Protein AF-E6KIF4-F1 (afdb_monomer)

Sequence (303 aa):
MKKFFTELLKNIFWRHILSFAGIIFIIYSIPKANYFIIKYLLLLVMVMLSISYFALSNYYKLDRKNDGDKPALVIRAIVSIFLWIVILAWIQILLSSFNINLDEQFMEICSLLLAFLLIVSLLAIIIGIKFRTLLVLMMVLLPILLLLGAFDIKWWALVTGFITLWNFINSEDFLTYLRGGKKLENVPKELKYKWSINKFVIYILTFLFYFSLIISSFFEKKNPCYFEDYLSNGATRVYSMLFLVVSMIILFGILFGYYYLLNQKTEEGRVAKFLLNIGKKIGLDKFNSTIKLYVKAKKGELK

Radius of gyration: 32.64 Å; Cα contacts (8 Å, |Δi|>4): 156; chains: 1; bounding box: 72×47×93 Å

Structure (mmCIF, N/CA/C/O backbone):
data_AF-E6KIF4-F1
#
_entry.id   AF-E6KIF4-F1
#
loop_
_atom_site.group_PDB
_atom_site.id
_atom_site.type_symbol
_atom_site.label_atom_id
_atom_site.label_alt_id
_atom_site.label_comp_id
_atom_site.label_asym_id
_atom_site.label_entity_id
_atom_site.label_seq_id
_atom_site.pdbx_PDB_ins_code
_atom_site.Cartn_x
_atom_site.Cartn_y
_atom_site.Cartn_z
_atom_site.occupancy
_atom_site.B_iso_or_equiv
_atom_site.auth_seq_id
_atom_site.auth_comp_id
_atom_site.auth_asym_id
_atom_site.auth_atom_id
_atom_site.pdbx_PDB_model_num
ATOM 1 N N . MET A 1 1 ? 35.399 -0.008 1.923 1.00 63.19 1 MET A N 1
ATOM 2 C CA . MET A 1 1 ? 35.027 0.711 0.681 1.00 63.19 1 MET A CA 1
ATOM 3 C C . MET A 1 1 ? 35.409 -0.054 -0.591 1.00 63.19 1 MET A C 1
ATOM 5 O O . MET A 1 1 ? 34.518 -0.391 -1.354 1.00 63.19 1 MET A O 1
ATOM 9 N N . LYS A 1 2 ? 36.685 -0.422 -0.797 1.00 74.50 2 LYS A N 1
ATOM 10 C CA . LYS A 1 2 ? 37.146 -1.133 -2.012 1.00 74.50 2 LYS A CA 1
ATOM 11 C C . LYS A 1 2 ? 36.383 -2.439 -2.310 1.00 74.50 2 LYS A C 1
ATOM 13 O O . LYS A 1 2 ? 35.948 -2.634 -3.434 1.00 74.50 2 LYS A O 1
ATOM 18 N N . LYS A 1 3 ? 36.142 -3.283 -1.294 1.00 81.81 3 LYS A N 1
ATOM 19 C CA . LYS A 1 3 ? 35.380 -4.543 -1.433 1.00 81.81 3 LYS A CA 1
ATOM 20 C C . LYS A 1 3 ? 33.934 -4.315 -1.897 1.00 81.81 3 LYS A C 1
ATOM 22 O O . LYS A 1 3 ? 33.500 -4.969 -2.833 1.00 81.81 3 LYS A O 1
ATOM 27 N N . PHE A 1 4 ? 33.252 -3.332 -1.305 1.00 78.06 4 PHE A N 1
ATOM 28 C CA . PHE A 1 4 ? 31.887 -2.945 -1.672 1.00 78.06 4 PHE A CA 1
ATOM 29 C C . PHE A 1 4 ? 31.791 -2.484 -3.133 1.00 78.06 4 PHE A C 1
ATOM 31 O O . PHE A 1 4 ? 30.925 -2.951 -3.859 1.00 78.06 4 PHE A O 1
ATOM 38 N N . PHE A 1 5 ? 32.715 -1.636 -3.599 1.00 79.31 5 PHE A N 1
ATOM 39 C CA . PHE A 1 5 ? 32.739 -1.205 -5.002 1.00 79.31 5 PHE A CA 1
ATOM 40 C C . PHE A 1 5 ? 33.008 -2.362 -5.970 1.00 79.31 5 PHE A C 1
ATOM 42 O O . PHE A 1 5 ? 32.338 -2.469 -6.993 1.00 79.31 5 PHE A O 1
ATOM 49 N N . THR A 1 6 ? 33.947 -3.257 -5.657 1.00 84.00 6 THR A N 1
ATOM 50 C CA . THR A 1 6 ? 34.218 -4.429 -6.504 1.00 84.00 6 THR A CA 1
ATOM 51 C C . THR A 1 6 ? 33.008 -5.360 -6.582 1.00 84.00 6 THR A C 1
ATOM 53 O O . THR A 1 6 ? 32.681 -5.873 -7.652 1.00 84.00 6 THR A O 1
ATOM 56 N N . GLU A 1 7 ? 32.327 -5.561 -5.458 1.00 83.81 7 GLU A N 1
ATOM 57 C CA . GLU A 1 7 ? 31.124 -6.385 -5.360 1.00 83.81 7 GLU A CA 1
ATOM 58 C C . GLU A 1 7 ? 29.944 -5.743 -6.096 1.00 83.81 7 GLU A C 1
ATOM 60 O O . GLU A 1 7 ? 29.295 -6.412 -6.894 1.00 83.81 7 GLU A O 1
ATOM 65 N N . LEU A 1 8 ? 29.756 -4.427 -5.962 1.00 85.44 8 LEU A N 1
ATOM 66 C CA . LEU A 1 8 ? 28.798 -3.642 -6.740 1.00 85.44 8 LEU A CA 1
ATOM 67 C C . LEU A 1 8 ? 29.050 -3.780 -8.246 1.00 85.44 8 LEU A C 1
ATOM 69 O O . LEU A 1 8 ? 28.128 -4.117 -8.982 1.00 85.44 8 LEU A O 1
ATOM 73 N N . LEU A 1 9 ? 30.288 -3.576 -8.711 1.00 85.00 9 LEU A N 1
ATOM 74 C CA . LEU A 1 9 ? 30.657 -3.675 -10.132 1.00 85.00 9 LEU A CA 1
ATOM 75 C C . LEU A 1 9 ? 30.425 -5.082 -10.696 1.00 85.00 9 LEU A C 1
ATOM 77 O O . LEU A 1 9 ? 29.949 -5.237 -11.825 1.00 85.00 9 LEU A O 1
ATOM 81 N N . LYS A 1 10 ? 30.734 -6.115 -9.905 1.00 87.62 10 LYS A N 1
ATOM 82 C CA . LYS A 1 10 ? 30.431 -7.507 -10.252 1.00 87.62 10 LYS A CA 1
ATOM 83 C C . LYS A 1 10 ? 28.922 -7.715 -10.343 1.00 87.62 10 LYS A C 1
ATOM 85 O O . LYS A 1 10 ? 28.440 -8.278 -11.324 1.00 87.62 10 LYS A O 1
ATOM 90 N N . ASN A 1 11 ? 28.189 -7.212 -9.358 1.00 87.12 11 ASN A N 1
ATOM 91 C CA . ASN A 1 11 ? 26.751 -7.370 -9.262 1.00 87.12 11 ASN A CA 1
ATOM 92 C C . ASN A 1 11 ? 26.024 -6.612 -10.375 1.00 87.12 11 ASN A C 1
ATOM 94 O O . ASN A 1 11 ? 25.082 -7.154 -10.920 1.00 87.12 11 ASN A O 1
ATOM 98 N N . ILE A 1 12 ? 26.450 -5.436 -10.826 1.00 88.12 12 ILE A N 1
ATOM 99 C CA . ILE A 1 12 ? 25.789 -4.743 -11.955 1.00 88.12 12 ILE A CA 1
ATOM 100 C C . ILE A 1 12 ? 26.193 -5.281 -13.336 1.00 88.12 12 ILE A C 1
ATOM 102 O O . ILE A 1 12 ? 25.705 -4.786 -14.350 1.00 88.12 12 ILE A O 1
ATOM 106 N N . PHE A 1 13 ? 27.086 -6.275 -13.381 1.00 89.81 13 PHE A N 1
ATOM 107 C CA . PHE A 1 13 ? 27.701 -6.798 -14.602 1.00 89.81 13 PHE A CA 1
ATOM 108 C C . PHE A 1 13 ? 28.428 -5.713 -15.398 1.00 89.81 13 PHE A C 1
ATOM 110 O O . PHE A 1 13 ? 28.265 -5.601 -16.612 1.00 89.81 13 PHE A O 1
ATOM 117 N N . TRP A 1 14 ? 29.270 -4.930 -14.719 1.00 88.25 14 TRP A N 1
ATOM 118 C CA . TRP A 1 14 ? 29.952 -3.765 -15.293 1.00 88.25 14 TRP A CA 1
ATOM 119 C C . TRP A 1 14 ? 30.635 -4.035 -16.640 1.00 88.25 14 TRP A C 1
ATOM 121 O O . TRP A 1 14 ? 30.598 -3.189 -17.523 1.00 88.25 14 TRP A O 1
ATOM 131 N N . ARG A 1 15 ? 31.192 -5.238 -16.844 1.00 87.19 15 ARG A N 1
ATOM 132 C CA . ARG A 1 15 ? 31.791 -5.635 -18.131 1.00 87.19 15 ARG A CA 1
ATOM 133 C C . ARG A 1 15 ? 30.799 -5.560 -19.297 1.00 87.19 15 ARG A C 1
ATOM 135 O O . ARG A 1 15 ? 31.170 -5.061 -20.347 1.00 87.19 15 ARG A O 1
ATOM 142 N N . HIS A 1 16 ? 29.552 -5.992 -19.100 1.00 85.69 16 HIS A N 1
ATOM 143 C CA . HIS A 1 16 ? 28.510 -5.889 -20.126 1.00 85.69 16 HIS A CA 1
ATOM 144 C C . HIS A 1 16 ? 28.157 -4.423 -20.399 1.00 85.69 16 HIS A C 1
ATOM 146 O O . HIS A 1 16 ? 28.084 -4.023 -21.555 1.00 85.69 16 HIS A O 1
ATOM 152 N N . ILE A 1 17 ? 28.003 -3.610 -19.346 1.00 87.94 17 ILE A N 1
ATOM 153 C CA . ILE A 1 17 ? 27.724 -2.168 -19.472 1.00 87.94 17 ILE A CA 1
ATOM 154 C C . ILE A 1 17 ? 28.850 -1.465 -20.247 1.00 87.94 17 ILE A C 1
ATOM 156 O O . ILE A 1 17 ? 28.587 -0.650 -21.128 1.00 87.94 17 ILE A O 1
ATOM 160 N N . LEU A 1 18 ? 30.105 -1.820 -19.966 1.00 89.50 18 LEU A N 1
ATOM 161 C CA . LEU A 1 18 ? 31.271 -1.268 -20.648 1.00 89.50 18 LEU A CA 1
ATOM 162 C C . LEU A 1 18 ? 31.320 -1.681 -22.128 1.00 89.50 18 LEU A C 1
ATOM 164 O O . LEU A 1 18 ? 31.591 -0.840 -22.981 1.00 89.50 18 LEU A O 1
ATOM 168 N N . SER A 1 19 ? 31.004 -2.942 -22.448 1.00 87.56 19 SER A N 1
ATOM 169 C CA . SER A 1 19 ? 30.863 -3.400 -23.838 1.00 87.56 19 SER A CA 1
ATOM 170 C C . SER A 1 19 ? 29.781 -2.619 -24.588 1.00 87.56 19 SER A C 1
ATOM 172 O O . SER A 1 19 ? 30.004 -2.210 -25.724 1.00 87.56 19 SER A O 1
ATOM 174 N N . PHE A 1 20 ? 28.647 -2.343 -23.938 1.00 86.88 20 PHE A N 1
ATOM 175 C CA . PHE A 1 20 ? 27.585 -1.497 -24.490 1.00 86.88 20 PHE A CA 1
ATOM 176 C C . PHE A 1 20 ? 28.064 -0.077 -24.790 1.00 86.88 20 PHE A C 1
ATOM 178 O O . PHE A 1 20 ? 27.873 0.413 -25.902 1.00 86.88 20 PHE A O 1
ATOM 185 N N . ALA A 1 21 ? 28.718 0.570 -23.823 1.00 87.44 21 ALA A N 1
ATOM 186 C CA . ALA A 1 21 ? 29.257 1.915 -23.996 1.00 87.44 21 ALA A CA 1
ATOM 187 C C . ALA A 1 21 ? 30.284 1.976 -25.140 1.00 87.44 21 ALA A C 1
ATOM 189 O O . ALA A 1 21 ? 30.252 2.904 -25.946 1.00 87.44 21 ALA A O 1
ATOM 190 N N . GLY A 1 22 ? 31.143 0.957 -25.257 1.00 87.69 22 GLY A N 1
ATOM 191 C CA . GLY A 1 22 ? 32.106 0.835 -26.351 1.00 87.69 22 GLY A CA 1
ATOM 192 C C . GLY A 1 22 ? 31.440 0.735 -27.725 1.00 87.69 22 GLY A C 1
ATOM 193 O O . GLY A 1 22 ? 31.847 1.431 -28.651 1.00 87.69 22 GLY A O 1
ATOM 194 N N . ILE A 1 23 ? 30.379 -0.067 -27.863 1.00 87.44 23 ILE A N 1
ATOM 195 C CA . ILE A 1 23 ? 29.648 -0.187 -29.135 1.00 87.44 23 ILE A CA 1
ATOM 196 C C . ILE A 1 23 ? 28.944 1.126 -29.496 1.00 87.44 23 ILE A C 1
ATOM 198 O O . ILE A 1 23 ? 29.026 1.561 -30.643 1.00 87.44 23 ILE A O 1
ATOM 202 N N . ILE A 1 24 ? 28.304 1.792 -28.530 1.00 85.62 24 ILE A N 1
ATOM 203 C CA . ILE A 1 24 ? 27.660 3.098 -28.750 1.00 85.62 24 ILE A CA 1
ATOM 204 C C . ILE A 1 24 ? 28.686 4.132 -29.225 1.00 85.62 24 ILE A C 1
ATOM 206 O O . ILE A 1 24 ? 28.422 4.868 -30.175 1.00 85.62 24 ILE A O 1
ATOM 210 N N . PHE A 1 25 ? 29.868 4.156 -28.603 1.00 87.00 25 PHE A N 1
ATOM 211 C CA . PHE A 1 25 ? 30.961 5.033 -29.011 1.00 87.00 25 PHE A CA 1
ATOM 212 C C . PHE A 1 25 ? 31.387 4.766 -30.461 1.00 87.00 25 PHE A C 1
ATOM 214 O O . PHE A 1 25 ? 31.446 5.700 -31.257 1.00 87.00 25 PHE A O 1
ATOM 221 N N . ILE A 1 26 ? 31.580 3.496 -30.840 1.00 84.88 26 ILE A N 1
ATOM 222 C CA . ILE A 1 26 ? 31.914 3.107 -32.220 1.00 84.88 26 ILE A CA 1
ATOM 223 C C . ILE A 1 26 ? 30.833 3.580 -33.202 1.00 84.88 26 ILE A C 1
ATOM 225 O O . ILE A 1 26 ? 31.161 4.163 -34.232 1.00 84.88 26 ILE A O 1
ATOM 229 N N . ILE A 1 27 ? 29.548 3.378 -32.886 1.00 82.75 27 ILE A N 1
ATOM 230 C CA . ILE A 1 27 ? 28.432 3.828 -33.736 1.00 82.75 27 ILE A CA 1
ATOM 231 C C . ILE A 1 27 ? 28.479 5.346 -33.948 1.00 82.75 27 ILE A C 1
ATOM 233 O O . ILE A 1 27 ? 28.251 5.810 -35.067 1.00 82.75 27 ILE A O 1
ATOM 237 N N . TYR A 1 28 ? 28.775 6.112 -32.894 1.00 81.69 28 TYR A N 1
ATOM 238 C CA . TYR A 1 28 ? 28.833 7.573 -32.950 1.00 81.69 28 TYR A CA 1
ATOM 239 C C . TYR A 1 28 ? 30.049 8.092 -33.731 1.00 81.69 28 TYR A C 1
ATOM 241 O O . TYR A 1 28 ? 29.951 9.106 -34.420 1.00 81.69 28 TYR A O 1
ATOM 249 N N . SER A 1 29 ? 31.181 7.387 -33.673 1.00 81.19 29 SER A N 1
ATOM 250 C CA . SER A 1 29 ? 32.407 7.754 -34.393 1.00 81.19 29 SER A CA 1
ATOM 251 C C . SER A 1 29 ? 32.373 7.444 -35.896 1.00 81.19 29 SER A C 1
ATOM 253 O O . SER A 1 29 ? 33.225 7.942 -36.630 1.00 81.19 29 SER A O 1
ATOM 255 N N . ILE A 1 30 ? 31.420 6.640 -36.384 1.00 77.31 30 ILE A N 1
ATOM 256 C CA . ILE A 1 30 ? 31.319 6.284 -37.808 1.00 77.31 30 ILE A CA 1
ATOM 257 C C . ILE A 1 30 ? 30.544 7.369 -38.588 1.00 77.31 30 ILE A C 1
ATOM 259 O O . ILE A 1 30 ? 29.367 7.615 -38.293 1.00 77.31 30 ILE A O 1
ATOM 263 N N . PRO A 1 31 ? 31.126 7.966 -39.650 1.00 65.88 31 PRO A N 1
ATOM 264 C CA . PRO A 1 31 ? 30.433 8.932 -40.501 1.00 65.88 31 PRO A CA 1
ATOM 265 C C . PRO A 1 31 ? 29.146 8.346 -41.098 1.00 65.88 31 PRO A C 1
ATOM 267 O O . PRO A 1 31 ? 29.135 7.228 -41.617 1.00 65.88 31 PRO A O 1
ATOM 270 N N . LYS A 1 32 ? 28.047 9.114 -41.049 1.00 60.16 32 LYS A N 1
ATOM 271 C CA . LYS A 1 32 ? 26.689 8.664 -41.422 1.00 60.16 32 LYS A CA 1
ATOM 272 C C . LYS A 1 32 ? 26.579 8.041 -42.824 1.00 60.16 32 LYS A C 1
ATOM 274 O O . LYS A 1 32 ? 25.708 7.195 -42.997 1.00 60.16 32 LYS A O 1
ATOM 279 N N . ALA A 1 33 ? 27.438 8.433 -43.765 1.00 56.41 33 ALA A N 1
ATOM 280 C CA . ALA A 1 33 ? 27.275 8.172 -45.194 1.00 56.41 33 ALA A CA 1
ATOM 281 C C . ALA A 1 33 ? 27.823 6.822 -45.709 1.00 56.41 33 ALA A C 1
ATOM 283 O O . ALA A 1 33 ? 27.334 6.358 -46.730 1.00 56.41 33 ALA A O 1
ATOM 284 N N . ASN A 1 34 ? 28.776 6.162 -45.029 1.00 58.69 34 ASN A N 1
ATOM 285 C CA . ASN A 1 34 ? 29.561 5.098 -45.692 1.00 58.69 34 ASN A CA 1
ATOM 286 C C . ASN A 1 34 ? 29.319 3.652 -45.223 1.00 58.69 34 ASN A C 1
ATOM 288 O O . ASN A 1 34 ? 29.750 2.733 -45.910 1.00 58.69 34 ASN A O 1
ATOM 292 N N . TYR A 1 35 ? 28.634 3.403 -44.099 1.00 70.88 35 TYR A N 1
ATOM 293 C CA . TYR A 1 35 ? 28.589 2.047 -43.518 1.00 70.88 35 TYR A CA 1
ATOM 294 C C . TYR A 1 35 ? 27.237 1.672 -42.893 1.00 70.88 35 TYR A C 1
ATOM 296 O O . TYR A 1 35 ? 27.134 1.415 -41.693 1.00 70.88 35 TYR A O 1
ATOM 304 N N . PHE A 1 36 ? 26.182 1.623 -43.712 1.00 73.12 36 PHE A N 1
ATOM 305 C CA . PHE A 1 36 ? 24.832 1.232 -43.279 1.00 73.12 36 PHE A CA 1
ATOM 306 C C . PHE A 1 36 ? 24.805 -0.178 -42.663 1.00 73.12 36 PHE A C 1
ATOM 308 O O . PHE A 1 36 ? 24.368 -0.338 -41.529 1.00 73.12 36 PHE A O 1
ATOM 315 N N . ILE A 1 37 ? 25.372 -1.181 -43.347 1.00 80.31 37 ILE A N 1
ATOM 316 C CA . ILE A 1 37 ? 25.388 -2.590 -42.901 1.00 80.31 37 ILE A CA 1
ATOM 317 C C . ILE A 1 37 ? 26.076 -2.754 -41.537 1.00 80.31 37 ILE A C 1
ATOM 319 O O . ILE A 1 37 ? 25.573 -3.463 -40.666 1.00 80.31 37 ILE A O 1
ATOM 323 N N . ILE A 1 38 ? 27.196 -2.055 -41.322 1.00 82.44 38 ILE A N 1
ATOM 324 C CA . ILE A 1 38 ? 27.949 -2.123 -40.062 1.00 82.44 38 ILE A CA 1
ATOM 325 C C . ILE A 1 38 ? 27.087 -1.637 -38.891 1.00 82.44 38 ILE A C 1
ATOM 327 O O . ILE A 1 38 ? 27.127 -2.235 -37.820 1.00 82.44 38 ILE A O 1
ATOM 331 N N . LYS A 1 39 ? 26.250 -0.608 -39.086 1.00 82.12 39 LYS A N 1
ATOM 332 C CA . LYS A 1 39 ? 25.352 -0.110 -38.031 1.00 82.12 39 LYS A CA 1
ATOM 333 C C . LYS A 1 39 ? 24.312 -1.147 -37.607 1.00 82.12 39 LYS A C 1
ATOM 335 O O . LYS A 1 39 ? 24.109 -1.319 -36.409 1.00 82.12 39 LYS A O 1
ATOM 340 N N . TYR A 1 40 ? 23.696 -1.865 -38.550 1.00 85.25 40 TYR A N 1
ATOM 341 C CA . TYR A 1 40 ? 22.746 -2.936 -38.209 1.00 85.25 40 TYR A CA 1
ATOM 342 C C . TYR A 1 40 ? 23.433 -4.119 -37.539 1.00 85.25 40 TYR A C 1
ATOM 344 O O . TYR A 1 40 ? 22.885 -4.681 -36.596 1.00 85.25 40 TYR A O 1
ATOM 352 N N . LEU A 1 41 ? 24.645 -4.468 -37.975 1.00 87.75 41 LEU A N 1
ATOM 353 C CA . LEU A 1 41 ? 25.416 -5.540 -37.354 1.00 87.75 41 LEU A CA 1
ATOM 354 C C . LEU A 1 41 ? 25.798 -5.185 -35.909 1.00 87.75 41 LEU A C 1
ATOM 356 O O . LEU A 1 41 ? 25.627 -6.006 -35.012 1.00 87.75 41 LEU A O 1
ATOM 360 N N . LEU A 1 42 ? 26.226 -3.944 -35.654 1.00 88.50 42 LEU A N 1
ATOM 361 C CA . LEU A 1 42 ? 26.487 -3.444 -34.299 1.00 88.50 42 LEU A CA 1
ATOM 362 C C . LEU A 1 42 ? 25.215 -3.412 -33.438 1.00 88.50 42 LEU A C 1
ATOM 364 O O . LEU A 1 42 ? 25.266 -3.796 -32.270 1.00 88.50 42 LEU A O 1
ATOM 368 N N . LEU A 1 43 ? 24.070 -3.019 -34.007 1.00 89.06 43 LEU A N 1
ATOM 369 C CA . LEU A 1 43 ? 22.783 -3.059 -33.308 1.00 89.06 43 LEU A CA 1
ATOM 370 C C . LEU A 1 43 ? 22.372 -4.497 -32.951 1.00 89.06 43 LEU A C 1
ATOM 372 O O . LEU A 1 43 ? 21.945 -4.747 -31.828 1.00 89.06 43 LEU A O 1
ATOM 376 N N . LEU A 1 44 ? 22.563 -5.459 -33.853 1.00 90.19 44 LEU A N 1
ATOM 377 C CA . LEU A 1 44 ? 22.309 -6.876 -33.582 1.00 90.19 44 LEU A CA 1
ATOM 378 C C . LEU A 1 44 ? 23.228 -7.418 -32.473 1.00 90.19 44 LEU A C 1
ATOM 380 O O . LEU A 1 44 ? 22.768 -8.140 -31.587 1.00 90.19 44 LEU A O 1
ATOM 384 N N . VAL A 1 45 ? 24.505 -7.021 -32.451 1.00 91.56 45 VAL A N 1
ATOM 385 C CA . VAL A 1 45 ? 25.415 -7.340 -31.335 1.00 91.56 45 VAL A CA 1
ATOM 386 C C . VAL A 1 45 ? 24.900 -6.743 -30.024 1.00 91.56 45 VAL A C 1
ATOM 388 O O . VAL A 1 45 ? 24.890 -7.435 -29.005 1.00 91.56 45 VAL A O 1
ATOM 391 N N . MET A 1 46 ? 24.413 -5.498 -30.035 1.00 92.44 46 MET A N 1
ATOM 392 C CA . MET A 1 46 ? 23.773 -4.898 -28.861 1.00 92.44 46 MET A CA 1
ATOM 393 C C . MET A 1 46 ? 22.541 -5.694 -28.413 1.00 92.44 46 MET A C 1
ATOM 395 O O . MET A 1 46 ? 22.392 -5.937 -27.222 1.00 92.44 46 MET A O 1
ATOM 399 N N . VAL A 1 47 ? 21.694 -6.176 -29.325 1.00 93.38 47 VAL A N 1
ATOM 400 C CA . VAL A 1 47 ? 20.541 -7.031 -28.977 1.00 93.38 47 VAL A CA 1
ATOM 401 C C . VAL A 1 47 ? 20.991 -8.335 -28.316 1.00 93.38 47 VAL A C 1
ATOM 403 O O . VAL A 1 47 ? 20.451 -8.710 -27.275 1.00 93.38 47 VAL A O 1
ATOM 406 N N . MET A 1 48 ? 22.013 -9.004 -28.857 1.00 92.62 48 MET A N 1
ATOM 407 C CA . MET A 1 48 ? 22.566 -10.220 -28.246 1.00 92.62 48 MET A CA 1
ATOM 408 C C . MET A 1 48 ? 23.120 -9.953 -26.842 1.00 92.62 48 MET A C 1
ATOM 410 O O . MET A 1 48 ? 22.858 -10.721 -25.913 1.00 92.62 48 MET A O 1
ATOM 414 N N . LEU A 1 49 ? 23.832 -8.838 -26.654 1.00 91.69 49 LEU A N 1
ATOM 415 C CA . LEU A 1 49 ? 24.321 -8.422 -25.339 1.00 91.69 49 LEU A CA 1
ATOM 416 C C . LEU A 1 49 ? 23.175 -8.083 -24.375 1.00 91.69 49 LEU A C 1
ATOM 418 O O . LEU A 1 49 ? 23.274 -8.424 -23.195 1.00 91.69 49 LEU A O 1
ATOM 422 N N . SER A 1 50 ? 22.083 -7.474 -24.853 1.00 92.81 50 SER A N 1
ATOM 423 C CA . SER A 1 50 ? 20.877 -7.212 -24.055 1.00 92.81 50 SER A CA 1
ATOM 424 C C . SER A 1 50 ? 20.275 -8.520 -23.548 1.00 92.81 50 SER A C 1
ATOM 426 O O . SER A 1 50 ? 20.028 -8.665 -22.352 1.00 92.81 50 SER A O 1
ATOM 428 N N . ILE A 1 51 ? 20.090 -9.501 -24.436 1.00 91.94 51 ILE A N 1
ATOM 429 C CA . ILE A 1 51 ? 19.542 -10.822 -24.090 1.00 91.94 51 ILE A CA 1
ATOM 430 C C . ILE A 1 51 ? 20.453 -11.535 -23.079 1.00 91.94 51 ILE A C 1
ATOM 432 O O . ILE A 1 51 ? 19.967 -12.041 -22.065 1.00 91.94 51 ILE A O 1
ATOM 436 N N . SER A 1 52 ? 21.772 -11.511 -23.300 1.00 92.12 52 SER A N 1
ATOM 437 C CA . SER A 1 52 ? 22.761 -12.053 -22.357 1.00 92.12 52 SER A CA 1
ATOM 438 C C . SER A 1 52 ? 22.663 -11.390 -20.979 1.00 92.12 52 SER A C 1
ATOM 440 O O . SER A 1 52 ? 22.639 -12.073 -19.952 1.00 92.12 52 SER A O 1
ATOM 442 N N . TYR A 1 53 ? 22.531 -10.061 -20.935 1.00 92.56 53 TYR A N 1
ATOM 443 C CA . TYR A 1 53 ? 22.375 -9.319 -19.685 1.00 92.56 53 TYR A CA 1
ATOM 444 C C . TYR A 1 53 ? 21.102 -9.726 -18.933 1.00 92.56 53 TYR A C 1
ATOM 446 O O . TYR A 1 53 ? 21.148 -9.952 -17.721 1.00 92.56 53 TYR A O 1
ATOM 454 N N . PHE A 1 54 ? 19.971 -9.870 -19.633 1.00 90.25 54 PHE A N 1
ATOM 455 C CA . PHE A 1 54 ? 18.725 -10.344 -19.025 1.00 90.25 54 PHE A CA 1
ATOM 456 C C . PHE A 1 54 ? 18.863 -11.761 -18.461 1.00 90.25 54 PHE A C 1
ATOM 458 O O . PHE A 1 54 ? 18.419 -12.015 -17.337 1.00 90.25 54 PHE A O 1
ATOM 465 N N . ALA A 1 55 ? 19.524 -12.666 -19.189 1.00 88.31 55 ALA A N 1
ATOM 466 C CA . ALA A 1 55 ? 19.800 -14.020 -18.716 1.00 88.31 55 ALA A CA 1
ATOM 467 C C . ALA A 1 55 ? 20.654 -14.007 -17.436 1.00 88.31 55 ALA A C 1
ATOM 469 O O . ALA A 1 55 ? 20.276 -14.625 -16.436 1.00 88.31 55 ALA A O 1
ATOM 470 N N . LEU A 1 56 ? 21.747 -13.232 -17.415 1.00 87.88 56 LEU A N 1
ATOM 471 C CA . LEU A 1 56 ? 22.606 -13.096 -16.234 1.00 87.88 56 LEU A CA 1
ATOM 472 C C . LEU A 1 56 ? 21.863 -12.482 -15.043 1.00 87.88 56 LEU A C 1
ATOM 474 O O . LEU A 1 56 ? 22.005 -12.955 -13.915 1.00 87.88 56 LEU A O 1
ATOM 478 N N . SER A 1 57 ? 21.059 -11.444 -15.280 1.00 86.69 57 SER A N 1
ATOM 479 C CA . SER A 1 57 ? 20.289 -10.774 -14.229 1.00 86.69 57 SER A CA 1
ATOM 480 C C . SER A 1 57 ? 19.216 -11.680 -13.625 1.00 86.69 57 SER A C 1
ATOM 482 O O . SER A 1 57 ? 18.944 -11.587 -12.427 1.00 86.69 57 SER A O 1
ATOM 484 N N . ASN A 1 58 ? 18.627 -12.574 -14.423 1.00 83.88 58 ASN A N 1
ATOM 485 C CA . ASN A 1 58 ? 17.670 -13.570 -13.941 1.00 83.88 58 ASN A CA 1
ATOM 486 C C . ASN A 1 58 ? 18.340 -14.710 -13.164 1.00 83.88 58 ASN A C 1
ATOM 488 O O . ASN A 1 58 ? 17.749 -15.211 -12.202 1.00 83.88 58 ASN A O 1
ATOM 492 N N . TYR A 1 59 ? 19.550 -15.106 -13.566 1.00 84.62 59 TYR A N 1
ATOM 493 C CA . TYR A 1 59 ? 20.327 -16.152 -12.904 1.00 84.62 59 TYR A CA 1
ATOM 494 C C . TYR A 1 59 ? 20.882 -15.679 -11.553 1.00 84.62 59 TYR A C 1
ATOM 496 O O . TYR A 1 59 ? 20.623 -16.290 -10.516 1.00 84.62 59 TYR A O 1
ATOM 504 N N . TYR A 1 60 ? 21.586 -14.544 -11.533 1.00 83.88 60 TYR A N 1
ATOM 505 C CA . TYR A 1 60 ? 22.157 -13.973 -10.313 1.00 83.88 60 TYR A CA 1
ATOM 506 C C . TYR A 1 60 ? 21.150 -13.068 -9.609 1.00 83.88 60 TYR A C 1
ATOM 508 O O . TYR A 1 60 ? 21.172 -11.843 -9.762 1.00 83.88 60 TYR A O 1
ATOM 516 N N . LYS A 1 61 ? 20.269 -13.676 -8.814 1.00 83.75 61 LYS A N 1
ATOM 517 C CA . LYS A 1 61 ? 19.286 -12.949 -8.006 1.00 83.75 61 LYS A CA 1
ATOM 518 C C . LYS A 1 61 ? 19.954 -12.325 -6.785 1.00 83.75 61 LYS A C 1
ATOM 520 O O . LYS A 1 61 ? 20.560 -13.025 -5.984 1.00 83.75 61 LYS A O 1
ATOM 525 N N . LEU A 1 62 ? 19.798 -11.015 -6.652 1.00 86.06 62 LEU A N 1
ATOM 526 C CA . LEU A 1 62 ? 20.165 -10.274 -5.450 1.00 86.06 62 LEU A CA 1
ATOM 527 C C . LEU A 1 62 ? 18.967 -10.198 -4.502 1.00 86.06 62 LEU A C 1
ATOM 529 O O . LEU A 1 62 ? 17.815 -10.186 -4.961 1.00 86.06 62 LEU A O 1
ATOM 533 N N . ASP A 1 63 ? 19.231 -10.135 -3.198 1.00 84.75 63 ASP A N 1
ATOM 534 C CA . ASP A 1 63 ? 18.167 -9.985 -2.212 1.00 84.75 63 ASP A CA 1
ATOM 535 C C . ASP A 1 63 ? 17.739 -8.517 -2.116 1.00 84.75 63 ASP A C 1
ATOM 537 O O . ASP A 1 63 ? 18.544 -7.615 -1.916 1.00 84.75 63 ASP A O 1
ATOM 541 N N . ARG A 1 64 ? 16.436 -8.269 -2.246 1.00 84.06 64 ARG A N 1
ATOM 542 C CA . ARG A 1 64 ? 15.858 -6.922 -2.137 1.00 84.06 64 ARG A CA 1
ATOM 543 C C . ARG A 1 64 ? 15.762 -6.448 -0.689 1.00 84.06 64 ARG A C 1
ATOM 545 O O . ARG A 1 64 ? 15.633 -5.249 -0.459 1.00 84.06 64 ARG A O 1
ATOM 552 N N . LYS A 1 65 ? 15.793 -7.375 0.272 1.00 87.00 65 LYS A N 1
ATOM 553 C CA . LYS A 1 65 ? 15.783 -7.058 1.704 1.00 87.00 65 LYS A CA 1
ATOM 554 C C . LYS A 1 65 ? 17.151 -6.613 2.212 1.00 87.00 65 LYS A C 1
ATOM 556 O O . LYS A 1 65 ? 17.212 -5.923 3.221 1.00 87.00 65 LYS A O 1
ATOM 561 N N . ASN A 1 66 ? 18.226 -6.997 1.526 1.00 87.38 66 ASN A N 1
ATOM 562 C CA . ASN A 1 66 ? 19.583 -6.631 1.897 1.00 87.38 66 ASN A CA 1
ATOM 563 C C . ASN A 1 66 ? 19.915 -5.215 1.403 1.00 87.38 66 ASN A C 1
ATOM 565 O O . ASN A 1 66 ? 19.975 -4.966 0.198 1.00 87.38 66 ASN A O 1
ATOM 569 N N . ASP A 1 67 ? 20.178 -4.289 2.326 1.00 84.06 67 ASP A N 1
ATOM 570 C CA . ASP A 1 67 ? 20.493 -2.896 1.986 1.00 84.06 67 ASP A CA 1
ATOM 571 C C . ASP A 1 67 ? 21.764 -2.757 1.136 1.00 84.06 67 ASP A C 1
ATOM 573 O O . ASP A 1 67 ? 21.838 -1.866 0.290 1.00 84.06 67 ASP A O 1
ATOM 577 N N . GLY A 1 68 ? 22.734 -3.668 1.289 1.00 84.50 68 GLY A N 1
ATOM 578 C CA . GLY A 1 68 ? 23.959 -3.673 0.482 1.00 84.50 68 GLY A CA 1
ATOM 579 C C . GLY A 1 68 ? 23.721 -3.956 -1.007 1.00 84.50 68 GLY A C 1
ATOM 580 O O . GLY A 1 68 ? 24.475 -3.476 -1.853 1.00 84.50 68 GLY A O 1
ATOM 581 N N . ASP A 1 69 ? 22.647 -4.676 -1.335 1.00 88.38 69 ASP A N 1
ATOM 582 C CA . ASP A 1 69 ? 22.311 -5.085 -2.702 1.00 88.38 69 ASP A CA 1
ATOM 583 C C . ASP A 1 69 ? 21.401 -4.079 -3.424 1.00 88.38 69 ASP A C 1
ATOM 585 O O . ASP A 1 69 ? 21.334 -4.068 -4.660 1.00 88.38 69 ASP A O 1
ATOM 589 N N . LYS A 1 70 ? 20.715 -3.198 -2.679 1.00 89.62 70 LYS A N 1
ATOM 590 C CA . LYS A 1 70 ? 19.787 -2.195 -3.232 1.00 89.62 70 LYS A CA 1
ATOM 591 C C . LYS A 1 70 ? 20.427 -1.296 -4.300 1.00 89.62 70 LYS A C 1
ATOM 593 O O . LYS A 1 70 ? 19.805 -1.142 -5.353 1.00 89.62 70 LYS A O 1
ATOM 598 N N . PRO A 1 71 ? 21.651 -0.753 -4.131 1.00 90.06 71 PRO A N 1
ATOM 599 C CA . PRO A 1 71 ? 22.284 0.066 -5.167 1.00 90.06 71 PRO A CA 1
ATOM 600 C C . PRO A 1 71 ? 22.502 -0.703 -6.475 1.00 90.06 71 PRO A C 1
ATOM 602 O O . PRO A 1 71 ? 22.228 -0.184 -7.557 1.00 90.06 71 PRO A O 1
ATOM 605 N N . ALA A 1 72 ? 22.931 -1.967 -6.387 1.00 90.38 72 ALA A N 1
ATOM 606 C CA . ALA A 1 72 ? 23.118 -2.818 -7.559 1.00 90.38 72 ALA A CA 1
ATOM 607 C C . ALA A 1 72 ? 21.784 -3.096 -8.265 1.00 90.38 72 ALA A C 1
ATOM 609 O O . ALA A 1 72 ? 21.705 -3.035 -9.491 1.00 90.38 72 ALA A O 1
ATOM 610 N N . LEU A 1 73 ? 20.726 -3.365 -7.496 1.00 90.69 73 LEU A N 1
ATOM 611 C CA . LEU A 1 73 ? 19.374 -3.580 -8.010 1.00 90.69 73 LEU A CA 1
ATOM 612 C C . LEU A 1 73 ? 18.808 -2.341 -8.718 1.00 90.69 73 LEU A C 1
ATOM 614 O O . LEU A 1 73 ? 18.203 -2.489 -9.779 1.00 90.69 73 LEU A O 1
ATOM 618 N N . VAL A 1 74 ? 19.031 -1.138 -8.177 1.00 92.31 74 VAL A N 1
ATOM 619 C CA . VAL A 1 74 ? 18.614 0.129 -8.807 1.00 92.31 74 VAL A CA 1
ATOM 620 C C . VAL A 1 74 ? 19.320 0.320 -10.147 1.00 92.31 74 VAL A C 1
ATOM 622 O O . VAL A 1 74 ? 18.663 0.563 -11.158 1.00 92.31 74 VAL A O 1
ATOM 625 N N . ILE A 1 75 ? 20.644 0.138 -10.185 1.00 90.88 75 ILE A N 1
ATOM 626 C CA . ILE A 1 75 ? 21.421 0.253 -11.427 1.00 90.88 75 ILE A CA 1
ATOM 627 C C . ILE A 1 75 ? 20.942 -0.779 -12.452 1.00 90.88 75 ILE A C 1
ATOM 629 O O . ILE A 1 75 ? 20.685 -0.422 -13.599 1.00 90.88 75 ILE A O 1
ATOM 633 N N . ARG A 1 76 ? 20.752 -2.042 -12.046 1.00 92.12 76 ARG A N 1
ATOM 634 C CA . ARG A 1 76 ? 20.215 -3.088 -12.932 1.00 92.12 76 ARG A CA 1
ATOM 635 C C . ARG A 1 76 ? 18.834 -2.729 -13.482 1.00 92.12 76 ARG A C 1
ATOM 637 O O . ARG A 1 76 ? 18.583 -2.991 -14.652 1.00 92.12 76 ARG A O 1
ATOM 644 N N . ALA A 1 77 ? 17.951 -2.127 -12.681 1.00 90.75 77 ALA A N 1
ATOM 645 C CA . ALA A 1 77 ? 16.627 -1.700 -13.136 1.00 90.75 77 ALA A CA 1
ATOM 646 C C . ALA A 1 77 ? 16.718 -0.605 -14.213 1.00 90.75 77 ALA A C 1
ATOM 648 O O . ALA A 1 77 ? 16.075 -0.722 -15.254 1.00 90.75 77 ALA A O 1
ATOM 649 N N . ILE A 1 78 ? 17.570 0.403 -14.016 1.00 90.62 78 ILE A N 1
ATOM 650 C CA . ILE A 1 78 ? 17.792 1.473 -15.002 1.00 90.62 78 ILE A CA 1
ATOM 651 C C . ILE A 1 78 ? 18.399 0.906 -16.291 1.00 90.62 78 ILE A C 1
ATOM 653 O O . ILE A 1 78 ? 17.878 1.144 -17.379 1.00 90.62 78 ILE A O 1
ATOM 657 N N . VAL A 1 79 ? 19.460 0.098 -16.173 1.00 92.25 79 VAL A N 1
ATOM 658 C CA . VAL A 1 79 ? 20.111 -0.543 -17.327 1.00 92.25 79 VAL A CA 1
ATOM 659 C C . VAL A 1 79 ? 19.109 -1.407 -18.089 1.00 92.25 79 VAL A C 1
ATOM 661 O O . VAL A 1 79 ? 19.054 -1.333 -19.311 1.00 92.25 79 VAL A O 1
ATOM 664 N N . SER A 1 80 ? 18.258 -2.162 -17.391 1.00 90.56 80 SER A N 1
ATOM 665 C CA . SER A 1 80 ? 17.278 -3.040 -18.034 1.00 90.56 80 SER A CA 1
ATOM 666 C C . SER A 1 80 ? 16.324 -2.303 -18.980 1.00 90.56 80 SER A C 1
ATOM 668 O O . SER A 1 80 ? 15.960 -2.853 -20.014 1.00 90.56 80 SER A O 1
ATOM 670 N N . ILE A 1 81 ? 15.974 -1.048 -18.688 1.00 90.94 81 ILE A N 1
ATOM 671 C CA . ILE A 1 81 ? 15.111 -0.232 -19.555 1.00 90.94 81 ILE A CA 1
ATOM 672 C C . ILE A 1 81 ? 15.838 0.182 -20.817 1.00 90.94 81 ILE A C 1
ATOM 674 O O . ILE A 1 81 ? 15.289 0.050 -21.907 1.00 90.94 81 ILE A O 1
ATOM 678 N N . PHE A 1 82 ? 17.085 0.632 -20.683 1.00 89.62 82 PHE A N 1
ATOM 679 C CA . PHE A 1 82 ? 17.901 0.974 -21.842 1.00 89.62 82 PHE A CA 1
ATOM 680 C C . PHE A 1 82 ? 18.035 -0.225 -22.791 1.00 89.62 82 PHE A C 1
ATOM 682 O O . PHE A 1 82 ? 17.879 -0.094 -24.002 1.00 89.62 82 PHE A O 1
ATOM 689 N N . LEU A 1 83 ? 18.234 -1.421 -22.234 1.00 92.25 83 LEU A N 1
ATOM 690 C CA . LEU A 1 83 ? 18.321 -2.657 -23.010 1.00 92.25 83 LEU A CA 1
ATOM 691 C C . LEU A 1 83 ? 16.997 -3.030 -23.691 1.00 92.25 83 LEU A C 1
ATOM 693 O O . LEU A 1 83 ? 17.019 -3.513 -24.823 1.00 92.25 83 LEU A O 1
ATOM 697 N N . TRP A 1 84 ? 15.854 -2.781 -23.046 1.00 92.50 84 TRP A N 1
ATOM 698 C CA . TRP A 1 84 ? 14.540 -2.946 -23.675 1.00 92.50 84 TRP A CA 1
ATOM 699 C C . TRP A 1 84 ? 14.334 -1.995 -24.857 1.00 92.50 84 TRP A C 1
ATOM 701 O O . TRP A 1 84 ? 13.827 -2.432 -25.885 1.00 92.50 84 TRP A O 1
ATOM 711 N N . ILE A 1 85 ? 14.776 -0.737 -24.754 1.00 90.50 85 ILE A N 1
ATOM 712 C CA . ILE A 1 85 ? 14.707 0.236 -25.860 1.00 90.50 85 ILE A CA 1
ATOM 713 C C . ILE A 1 85 ? 15.517 -0.258 -27.066 1.00 90.50 85 ILE A C 1
ATOM 715 O O . ILE A 1 85 ? 15.036 -0.200 -28.195 1.00 90.50 85 ILE A O 1
ATOM 719 N N . VAL A 1 86 ? 16.716 -0.806 -26.837 1.00 91.19 86 VAL A N 1
ATOM 720 C CA . VAL A 1 86 ? 17.552 -1.399 -27.899 1.00 91.19 86 VAL A CA 1
ATOM 721 C C . VAL A 1 86 ? 16.833 -2.559 -28.596 1.00 91.19 86 VAL A C 1
ATOM 723 O O . VAL A 1 86 ? 16.844 -2.644 -29.823 1.00 91.19 86 VAL A O 1
ATOM 726 N N . ILE A 1 87 ? 16.189 -3.443 -27.828 1.00 91.62 87 ILE A N 1
ATOM 727 C CA . ILE A 1 87 ? 15.420 -4.565 -28.385 1.00 91.62 87 ILE A CA 1
ATOM 728 C C . ILE A 1 87 ? 14.212 -4.056 -29.180 1.00 91.62 87 ILE A C 1
ATOM 730 O O . ILE A 1 87 ? 13.977 -4.539 -30.284 1.00 91.62 87 ILE A O 1
ATOM 734 N N . LEU A 1 88 ? 13.473 -3.068 -28.664 1.00 90.31 88 LEU A N 1
ATOM 735 C CA . LEU A 1 88 ? 12.336 -2.463 -29.367 1.00 90.31 88 LEU A CA 1
ATOM 736 C C . LEU A 1 88 ? 12.760 -1.833 -30.697 1.00 90.31 88 LEU A C 1
ATOM 738 O O . LEU A 1 88 ? 12.104 -2.068 -31.708 1.00 90.31 88 LEU A O 1
ATOM 742 N N . ALA A 1 89 ? 13.882 -1.110 -30.724 1.00 89.06 89 ALA A N 1
ATOM 743 C CA . ALA A 1 89 ? 14.424 -0.531 -31.953 1.00 89.06 89 ALA A CA 1
ATOM 744 C C . ALA A 1 89 ? 14.754 -1.611 -32.999 1.00 89.06 89 ALA A C 1
ATOM 746 O O . ALA A 1 89 ? 14.464 -1.446 -34.183 1.00 89.06 89 ALA A O 1
ATOM 747 N N . TRP A 1 90 ? 15.316 -2.745 -32.569 1.00 91.06 90 TRP A N 1
ATOM 748 C CA . TRP A 1 90 ? 15.568 -3.875 -33.464 1.00 91.06 90 TRP A CA 1
ATOM 749 C C . TRP A 1 90 ? 14.279 -4.521 -33.981 1.00 91.06 90 TRP A C 1
ATOM 751 O O . TRP A 1 90 ? 14.177 -4.807 -35.171 1.00 91.06 90 TRP A O 1
ATOM 761 N N . ILE A 1 91 ? 13.280 -4.715 -33.114 1.00 89.19 91 ILE A N 1
ATOM 762 C CA . ILE A 1 91 ? 11.967 -5.245 -33.510 1.00 89.19 91 ILE A CA 1
ATOM 763 C C . ILE A 1 91 ? 11.308 -4.325 -34.541 1.00 89.19 91 ILE A C 1
ATOM 765 O O . ILE A 1 91 ? 10.779 -4.816 -35.531 1.00 89.19 91 ILE A O 1
ATOM 769 N N . GLN A 1 92 ? 11.382 -3.007 -34.352 1.00 88.69 92 GLN A N 1
ATOM 770 C CA . GLN A 1 92 ? 10.838 -2.032 -35.298 1.00 88.69 92 GLN A CA 1
ATOM 771 C C . GLN A 1 92 ? 11.492 -2.150 -36.682 1.00 88.69 92 GLN A C 1
ATOM 773 O O . GLN A 1 92 ? 10.792 -2.159 -37.690 1.00 88.69 92 GLN A O 1
ATOM 778 N N . ILE A 1 93 ? 12.821 -2.289 -36.734 1.00 88.31 93 ILE A N 1
ATOM 779 C CA . ILE A 1 93 ? 13.567 -2.517 -37.984 1.00 88.31 93 ILE A CA 1
ATOM 780 C C . ILE A 1 93 ? 13.169 -3.847 -38.632 1.00 88.31 93 ILE A C 1
ATOM 782 O O . ILE A 1 93 ? 13.025 -3.941 -39.849 1.00 88.31 93 ILE A O 1
ATOM 786 N N . LEU A 1 94 ? 13.003 -4.894 -37.827 1.00 88.00 94 LEU A N 1
ATOM 787 C CA . LEU A 1 94 ? 12.619 -6.207 -38.328 1.00 88.00 94 LEU A CA 1
ATOM 788 C C . LEU A 1 94 ? 11.202 -6.176 -38.912 1.00 88.00 94 LEU A C 1
ATOM 790 O O . LEU A 1 94 ? 10.986 -6.679 -40.007 1.00 88.00 94 LEU A O 1
ATOM 794 N N . LEU A 1 95 ? 10.250 -5.535 -38.237 1.00 88.00 95 LEU A N 1
ATOM 795 C CA . LEU A 1 95 ? 8.880 -5.380 -38.729 1.00 88.00 95 LEU A CA 1
ATOM 796 C C . LEU A 1 95 ? 8.807 -4.518 -39.993 1.00 88.00 95 LEU A C 1
ATOM 798 O O . LEU A 1 95 ? 8.111 -4.896 -40.937 1.00 88.00 95 LEU A O 1
ATOM 802 N N . SER A 1 96 ? 9.575 -3.428 -40.069 1.00 86.25 96 SER A N 1
ATOM 803 C CA . SER A 1 96 ? 9.605 -2.591 -41.272 1.00 86.25 96 SER A CA 1
ATOM 804 C C . SER A 1 96 ? 10.172 -3.334 -42.484 1.00 86.25 96 SER A C 1
ATOM 806 O O . SER A 1 96 ? 9.723 -3.099 -43.603 1.00 86.25 96 SER A O 1
ATOM 808 N N . SER A 1 97 ? 11.069 -4.308 -42.278 1.00 85.81 97 SER A N 1
ATOM 809 C CA . SER A 1 97 ? 11.532 -5.197 -43.356 1.00 85.81 97 SER A CA 1
ATOM 810 C C . SER A 1 97 ? 10.421 -6.083 -43.942 1.00 85.81 97 SER A C 1
ATOM 812 O O . SER A 1 97 ? 10.497 -6.469 -45.106 1.00 85.81 97 SER A O 1
ATOM 814 N N . PHE A 1 98 ? 9.354 -6.336 -43.175 1.00 88.81 98 PHE A N 1
ATOM 815 C CA . PHE A 1 98 ? 8.128 -7.006 -43.624 1.00 88.81 98 PHE A CA 1
ATOM 816 C C . PHE A 1 98 ? 7.033 -6.021 -44.064 1.00 88.81 98 PHE A C 1
ATOM 818 O O . PHE A 1 98 ? 5.883 -6.419 -44.234 1.00 88.81 98 PHE A O 1
ATOM 825 N N . ASN A 1 99 ? 7.373 -4.740 -44.251 1.00 86.38 99 ASN A N 1
ATOM 826 C CA . ASN A 1 99 ? 6.435 -3.665 -44.586 1.00 86.38 99 ASN A CA 1
ATOM 827 C C . ASN A 1 99 ? 5.352 -3.426 -43.510 1.00 86.38 99 ASN A C 1
ATOM 829 O O . ASN A 1 99 ? 4.281 -2.891 -43.798 1.00 86.38 99 ASN A O 1
ATOM 833 N N . ILE A 1 100 ? 5.630 -3.817 -42.260 1.00 86.50 100 ILE A N 1
ATOM 834 C CA . ILE A 1 100 ? 4.771 -3.574 -41.098 1.00 86.50 100 ILE A CA 1
ATOM 835 C C . ILE A 1 100 ? 5.334 -2.364 -40.351 1.00 86.50 100 ILE A C 1
ATOM 837 O O . ILE A 1 100 ? 6.334 -2.469 -39.639 1.00 86.50 100 ILE A O 1
ATOM 841 N N . ASN A 1 101 ? 4.686 -1.211 -40.496 1.00 82.25 101 ASN A N 1
ATOM 842 C CA . ASN A 1 101 ? 5.042 -0.024 -39.725 1.00 82.25 101 ASN A CA 1
ATOM 843 C C . ASN A 1 101 ? 4.300 -0.024 -38.388 1.00 82.25 101 ASN A C 1
ATOM 845 O O . ASN A 1 101 ? 3.083 -0.197 -38.341 1.00 82.25 101 ASN A O 1
ATOM 849 N N . LEU A 1 102 ? 5.046 0.172 -37.301 1.00 78.62 102 LEU A N 1
ATOM 850 C CA . LEU A 1 102 ? 4.464 0.418 -35.987 1.00 78.62 102 LEU A CA 1
ATOM 851 C C . LEU A 1 102 ? 3.924 1.847 -35.939 1.00 78.62 102 LEU A C 1
ATOM 853 O O . LEU A 1 102 ? 4.629 2.784 -36.308 1.00 78.62 102 LEU A O 1
ATOM 857 N N . ASP A 1 103 ? 2.687 1.983 -35.473 1.00 84.69 103 ASP A N 1
ATOM 858 C CA . ASP A 1 103 ? 2.047 3.275 -35.247 1.00 84.69 103 ASP A CA 1
ATOM 859 C C . ASP A 1 103 ? 2.787 4.074 -34.158 1.00 84.69 103 ASP A C 1
ATOM 861 O O . ASP A 1 103 ? 3.301 3.505 -33.188 1.00 84.69 103 ASP A O 1
ATOM 865 N N . GLU A 1 104 ? 2.824 5.399 -34.292 1.00 83.44 104 GLU A N 1
ATOM 866 C CA . GLU A 1 104 ? 3.443 6.293 -33.307 1.00 83.44 104 GLU A CA 1
ATOM 867 C C . GLU A 1 104 ? 2.767 6.143 -31.937 1.00 83.44 104 GLU A C 1
ATOM 869 O O . GLU A 1 104 ? 3.454 6.053 -30.917 1.00 83.44 104 GLU A O 1
ATOM 874 N N . GLN A 1 105 ? 1.440 5.963 -31.912 1.00 83.38 105 GLN A N 1
ATOM 875 C CA . GLN A 1 105 ? 0.686 5.710 -30.678 1.00 83.38 105 GLN A CA 1
ATOM 876 C C . GLN A 1 105 ? 1.142 4.427 -29.971 1.00 83.38 105 GLN A C 1
ATOM 878 O O . GLN A 1 105 ? 1.216 4.366 -28.742 1.00 83.38 105 GLN A O 1
ATOM 883 N N . PHE A 1 106 ? 1.497 3.387 -30.731 1.00 83.62 106 PHE A N 1
ATOM 884 C CA . PHE A 1 106 ? 2.010 2.145 -30.158 1.00 83.62 106 PHE A CA 1
ATOM 885 C C . PHE A 1 106 ? 3.374 2.361 -29.488 1.00 83.62 106 PHE A C 1
ATOM 887 O O . PHE A 1 106 ? 3.620 1.849 -28.393 1.00 83.62 106 PHE A O 1
ATOM 894 N N . MET A 1 107 ? 4.244 3.166 -30.104 1.00 83.06 107 MET A N 1
ATOM 895 C CA . MET A 1 107 ? 5.547 3.513 -29.530 1.00 83.06 107 MET A CA 1
ATOM 896 C C . MET A 1 107 ? 5.407 4.332 -28.242 1.00 83.06 107 MET A C 1
ATOM 898 O O . MET A 1 107 ? 6.141 4.086 -27.278 1.00 83.06 107 MET A O 1
ATOM 902 N N . GLU A 1 108 ? 4.438 5.246 -28.181 1.00 85.19 108 GLU A N 1
ATOM 903 C CA . GLU A 1 108 ? 4.106 5.986 -26.958 1.00 85.19 108 GLU A CA 1
ATOM 904 C C . GLU A 1 108 ? 3.633 5.053 -25.837 1.00 85.19 108 GLU A C 1
ATOM 906 O O . GLU A 1 108 ? 4.126 5.148 -24.709 1.00 85.19 108 GLU A O 1
ATOM 911 N N . ILE A 1 109 ? 2.756 4.090 -26.145 1.00 87.06 109 ILE A N 1
ATOM 912 C CA . ILE A 1 109 ? 2.296 3.078 -25.182 1.00 87.06 109 ILE A CA 1
ATOM 913 C C . ILE A 1 109 ? 3.476 2.250 -24.657 1.00 87.06 109 ILE A C 1
ATOM 915 O O . ILE A 1 109 ? 3.591 2.036 -23.447 1.00 87.06 109 ILE A O 1
ATOM 919 N N . CYS A 1 110 ? 4.384 1.805 -25.531 1.00 85.44 110 CYS A N 1
ATOM 920 C CA . CYS A 1 110 ? 5.586 1.078 -25.116 1.00 85.44 110 CYS A CA 1
ATOM 921 C C . CYS A 1 110 ? 6.487 1.921 -24.203 1.00 85.44 110 CYS A C 1
ATOM 923 O O . CYS A 1 110 ? 6.982 1.414 -23.194 1.00 85.44 110 CYS A O 1
ATOM 925 N N . SER A 1 111 ? 6.680 3.203 -24.523 1.00 83.88 111 SER A N 1
ATOM 926 C CA . SER A 1 111 ? 7.463 4.134 -23.700 1.00 83.88 111 SER A CA 1
ATOM 927 C C . SER A 1 111 ? 6.845 4.315 -22.310 1.00 83.88 111 SER A C 1
ATOM 929 O O . SER A 1 111 ? 7.531 4.181 -21.291 1.00 83.88 111 SER A O 1
ATOM 931 N N . LEU A 1 112 ? 5.525 4.513 -22.251 1.00 86.62 112 LEU A N 1
ATOM 932 C CA . LEU A 1 112 ? 4.777 4.637 -21.001 1.00 86.62 112 LEU A CA 1
ATOM 933 C C . LEU A 1 112 ? 4.861 3.356 -20.157 1.00 86.62 112 LEU A C 1
ATOM 935 O O . LEU A 1 112 ? 5.076 3.423 -18.945 1.00 86.62 112 LEU A O 1
ATOM 939 N N . LEU A 1 113 ? 4.770 2.183 -20.789 1.00 89.06 113 LEU A N 1
ATOM 940 C CA . LEU A 1 113 ? 4.912 0.890 -20.118 1.00 89.06 113 LEU A CA 1
ATOM 941 C C . LEU A 1 113 ? 6.315 0.702 -19.520 1.00 89.06 113 LEU A C 1
ATOM 943 O O . LEU A 1 113 ? 6.441 0.217 -18.394 1.00 89.06 113 LEU A O 1
ATOM 947 N N . LEU A 1 114 ? 7.371 1.108 -20.232 1.00 89.38 114 LEU A N 1
ATOM 948 C CA . LEU A 1 114 ? 8.747 1.055 -19.726 1.00 89.38 114 LEU A CA 1
ATOM 949 C C . LEU A 1 114 ? 8.967 2.008 -18.548 1.00 89.38 114 LEU A C 1
ATOM 951 O O . LEU A 1 114 ? 9.587 1.620 -17.553 1.00 89.38 114 LEU A O 1
ATOM 955 N N . ALA A 1 115 ? 8.428 3.226 -18.624 1.00 87.75 115 ALA A N 1
ATOM 956 C CA . ALA A 1 115 ? 8.470 4.181 -17.521 1.00 87.75 115 ALA A CA 1
ATOM 957 C C . ALA A 1 115 ? 7.732 3.637 -16.286 1.00 87.75 115 ALA A C 1
ATOM 959 O O . ALA A 1 115 ? 8.266 3.658 -15.175 1.00 87.75 115 ALA A O 1
ATOM 960 N N . PHE A 1 116 ? 6.543 3.063 -16.481 1.00 87.06 116 PHE A N 1
ATOM 961 C CA . PHE A 1 116 ? 5.784 2.413 -15.415 1.00 87.06 116 PHE A CA 1
ATOM 962 C C . PHE A 1 116 ? 6.554 1.239 -14.792 1.00 87.06 116 PHE A C 1
ATOM 964 O O . PHE A 1 116 ? 6.648 1.131 -13.566 1.00 87.06 116 PHE A O 1
ATOM 971 N N . LEU A 1 117 ? 7.174 0.391 -15.621 1.00 88.06 117 LEU A N 1
ATOM 972 C CA . LEU A 1 117 ? 8.013 -0.720 -15.167 1.00 88.06 117 LEU A CA 1
ATOM 973 C C . LEU A 1 117 ? 9.164 -0.224 -14.277 1.00 88.06 117 LEU A C 1
ATOM 975 O O . LEU A 1 117 ? 9.441 -0.847 -13.246 1.00 88.06 117 LEU A O 1
ATOM 979 N N . LEU A 1 118 ? 9.804 0.901 -14.632 1.00 90.50 118 LEU A N 1
ATOM 980 C CA . LEU A 1 118 ? 10.855 1.519 -13.817 1.00 90.50 118 LEU A CA 1
ATOM 981 C C . LEU A 1 118 ? 10.336 1.883 -12.436 1.00 90.50 118 LEU A C 1
ATOM 983 O O . LEU A 1 118 ? 10.905 1.463 -11.431 1.00 90.50 118 LEU A O 1
ATOM 987 N N . ILE A 1 119 ? 9.254 2.663 -12.405 1.00 88.19 119 ILE A N 1
ATOM 988 C CA . ILE A 1 119 ? 8.697 3.239 -11.183 1.00 88.19 119 ILE A CA 1
ATOM 989 C C . ILE A 1 119 ? 8.330 2.115 -10.216 1.00 88.19 119 ILE A C 1
ATOM 991 O O . ILE A 1 119 ? 8.768 2.113 -9.065 1.00 88.19 119 ILE A O 1
ATOM 995 N N . VAL A 1 120 ? 7.605 1.102 -10.695 1.00 86.81 120 VAL A N 1
ATOM 996 C CA . VAL A 1 120 ? 7.201 -0.041 -9.867 1.00 86.81 120 VAL A CA 1
ATOM 997 C C . VAL A 1 120 ? 8.412 -0.874 -9.432 1.00 86.81 120 VAL A C 1
ATOM 999 O O . VAL A 1 120 ? 8.457 -1.350 -8.296 1.00 86.81 120 VAL A O 1
ATOM 1002 N N . SER A 1 121 ? 9.428 -1.043 -10.285 1.00 88.69 121 SER A N 1
ATOM 1003 C CA . SER A 1 121 ? 10.660 -1.752 -9.912 1.00 88.69 121 SER A CA 1
ATOM 1004 C C . SER A 1 121 ? 11.423 -1.030 -8.799 1.00 88.69 121 SER A C 1
ATOM 1006 O O . SER A 1 121 ? 11.801 -1.664 -7.811 1.00 88.69 121 SER A O 1
ATOM 1008 N N . LEU A 1 122 ? 11.584 0.292 -8.909 1.00 91.75 122 LEU A N 1
ATOM 1009 C CA . LEU A 1 122 ? 12.239 1.123 -7.896 1.00 91.75 122 LEU A CA 1
ATOM 1010 C C . LEU A 1 122 ? 11.470 1.104 -6.572 1.00 91.75 122 LEU A C 1
ATOM 1012 O O . LEU A 1 122 ? 12.073 0.854 -5.529 1.00 91.75 122 LEU A O 1
ATOM 1016 N N . LEU A 1 123 ? 10.143 1.261 -6.609 1.00 89.12 123 LEU A N 1
ATOM 1017 C CA . LEU A 1 123 ? 9.289 1.136 -5.422 1.00 89.12 123 LEU A CA 1
ATOM 1018 C C . LEU A 1 123 ? 9.456 -0.232 -4.753 1.00 89.12 123 LEU A C 1
ATOM 1020 O O . LEU A 1 123 ? 9.633 -0.319 -3.538 1.00 89.12 123 LEU A O 1
ATOM 1024 N N . ALA A 1 124 ? 9.472 -1.310 -5.539 1.00 89.81 124 ALA A N 1
ATOM 1025 C CA . ALA A 1 124 ? 9.653 -2.656 -5.009 1.00 89.81 124 ALA A CA 1
ATOM 1026 C C . ALA A 1 124 ? 11.031 -2.852 -4.348 1.00 89.81 124 ALA A C 1
ATOM 1028 O O . ALA A 1 124 ? 11.132 -3.602 -3.377 1.00 89.81 124 ALA A O 1
ATOM 1029 N N . ILE A 1 125 ? 12.082 -2.192 -4.848 1.00 90.25 125 ILE A N 1
ATOM 1030 C CA . ILE A 1 125 ? 13.428 -2.220 -4.250 1.00 90.25 125 ILE A CA 1
ATOM 1031 C C . ILE A 1 125 ? 13.460 -1.428 -2.938 1.00 90.25 125 ILE A C 1
ATOM 1033 O O . ILE A 1 125 ? 13.988 -1.934 -1.950 1.00 90.25 125 ILE A O 1
ATOM 1037 N N . ILE A 1 126 ? 12.867 -0.229 -2.904 1.00 89.12 126 ILE A N 1
ATOM 1038 C CA . ILE A 1 126 ? 12.804 0.613 -1.695 1.00 89.12 126 ILE A CA 1
ATOM 1039 C C . ILE A 1 126 ? 12.091 -0.134 -0.563 1.00 89.12 126 ILE A C 1
ATOM 1041 O O . ILE A 1 126 ? 12.612 -0.216 0.548 1.00 89.12 126 ILE A O 1
ATOM 1045 N N . ILE A 1 127 ? 10.936 -0.731 -0.868 1.00 87.88 127 ILE A N 1
ATOM 1046 C CA . ILE A 1 127 ? 10.118 -1.485 0.094 1.00 87.88 127 ILE A CA 1
ATOM 1047 C C . ILE A 1 127 ? 10.760 -2.846 0.440 1.00 87.88 127 ILE A C 1
ATOM 1049 O O . ILE A 1 127 ? 10.469 -3.426 1.483 1.00 87.88 127 ILE A O 1
ATOM 1053 N N . GLY A 1 128 ? 11.644 -3.377 -0.411 1.00 88.75 128 GLY A N 1
ATOM 1054 C CA . GLY A 1 128 ? 12.299 -4.673 -0.201 1.00 88.75 128 GLY A CA 1
ATOM 1055 C C . GLY A 1 128 ? 11.416 -5.883 -0.531 1.00 88.75 128 GLY A C 1
ATOM 1056 O O . GLY A 1 128 ? 11.599 -6.968 0.024 1.00 88.75 128 GLY A O 1
ATOM 1057 N N . ILE A 1 129 ? 10.450 -5.725 -1.443 1.00 90.06 129 ILE A N 1
ATOM 1058 C CA . ILE A 1 129 ? 9.517 -6.784 -1.859 1.00 90.06 129 ILE A CA 1
ATOM 1059 C C . ILE A 1 129 ? 9.707 -7.180 -3.325 1.00 90.06 129 ILE A C 1
ATOM 1061 O O . ILE A 1 129 ? 10.298 -6.473 -4.145 1.00 90.06 129 ILE A O 1
ATOM 1065 N N . LYS A 1 130 ? 9.205 -8.363 -3.690 1.00 87.19 130 LYS A N 1
ATOM 1066 C CA . LYS A 1 130 ? 9.234 -8.832 -5.080 1.00 87.19 130 LYS A CA 1
ATOM 1067 C C . LYS A 1 130 ? 8.289 -7.986 -5.937 1.00 87.19 130 LYS A C 1
ATOM 1069 O O . LYS A 1 130 ? 7.187 -7.661 -5.514 1.00 87.19 130 LYS A O 1
ATOM 1074 N N . PHE A 1 131 ? 8.693 -7.717 -7.177 1.00 83.19 131 PHE A N 1
ATOM 1075 C CA . PHE A 1 131 ? 7.923 -6.922 -8.141 1.00 83.19 131 PHE A CA 1
ATOM 1076 C C . PHE A 1 131 ? 6.500 -7.463 -8.340 1.00 83.19 131 PHE A C 1
ATOM 1078 O O . PHE A 1 131 ? 5.537 -6.715 -8.242 1.00 83.19 131 PHE A O 1
ATOM 1085 N N . ARG A 1 132 ? 6.358 -8.787 -8.515 1.00 83.62 132 ARG A N 1
ATOM 1086 C CA . ARG A 1 132 ? 5.045 -9.444 -8.644 1.00 83.62 132 ARG A CA 1
ATOM 1087 C C . ARG A 1 132 ? 4.162 -9.223 -7.417 1.00 83.62 132 ARG A C 1
ATOM 1089 O O . ARG A 1 132 ? 2.973 -8.988 -7.561 1.00 83.62 132 ARG A O 1
ATOM 1096 N N . THR A 1 133 ? 4.748 -9.280 -6.222 1.00 85.62 133 THR A N 1
ATOM 1097 C CA . THR A 1 133 ? 4.020 -9.041 -4.972 1.00 85.62 133 THR A CA 1
ATOM 1098 C C . THR A 1 133 ? 3.538 -7.598 -4.889 1.00 85.62 133 THR A C 1
ATOM 1100 O O . THR A 1 133 ? 2.389 -7.384 -4.526 1.00 85.62 133 THR A O 1
ATOM 1103 N N . LEU A 1 134 ? 4.369 -6.622 -5.277 1.00 87.25 134 LEU A N 1
ATOM 1104 C CA . LEU A 1 134 ? 3.951 -5.219 -5.328 1.00 87.25 134 LEU A CA 1
ATOM 1105 C C . LEU A 1 134 ? 2.824 -5.001 -6.347 1.00 87.25 134 LEU A C 1
ATOM 1107 O O . LEU A 1 134 ? 1.854 -4.330 -6.025 1.00 87.25 134 LEU A O 1
ATOM 1111 N N . LEU A 1 135 ? 2.907 -5.606 -7.537 1.00 84.38 135 LEU A N 1
ATOM 1112 C CA . LEU A 1 135 ? 1.839 -5.507 -8.536 1.00 84.38 135 LEU A CA 1
ATOM 1113 C C . LEU A 1 135 ? 0.509 -6.067 -8.025 1.00 84.38 135 LEU A C 1
ATOM 1115 O O . LEU A 1 135 ? -0.513 -5.403 -8.151 1.00 84.38 135 LEU A O 1
ATOM 1119 N N . VAL A 1 136 ? 0.520 -7.256 -7.413 1.00 86.12 136 VAL A N 1
ATOM 1120 C CA . VAL A 1 136 ? -0.692 -7.842 -6.813 1.00 86.12 136 VAL A CA 1
ATOM 1121 C C . VAL A 1 136 ? -1.224 -6.944 -5.698 1.00 86.12 136 VAL A C 1
ATOM 1123 O O . VAL A 1 136 ? -2.425 -6.705 -5.622 1.00 86.12 136 VAL A O 1
ATOM 1126 N N . LEU A 1 137 ? -0.337 -6.394 -4.866 1.00 86.00 137 LEU A N 1
ATOM 1127 C CA . LEU A 1 137 ? -0.723 -5.469 -3.807 1.00 86.00 137 LEU A CA 1
ATOM 1128 C C . LEU A 1 137 ? -1.404 -4.218 -4.379 1.00 86.00 137 LEU A C 1
ATOM 1130 O O . LEU A 1 137 ? -2.446 -3.818 -3.873 1.00 86.00 137 LEU A O 1
ATOM 1134 N N . MET A 1 138 ? -0.865 -3.637 -5.454 1.00 84.44 138 MET A N 1
ATOM 1135 C CA . MET A 1 138 ? -1.479 -2.496 -6.139 1.00 84.44 138 MET A CA 1
ATOM 1136 C C . MET A 1 138 ? -2.834 -2.867 -6.752 1.00 84.44 138 MET A C 1
ATOM 1138 O O . MET A 1 138 ? -3.783 -2.108 -6.591 1.00 84.44 138 MET A O 1
ATOM 1142 N N . MET A 1 139 ? -2.963 -4.043 -7.376 1.00 84.44 139 MET A N 1
ATOM 1143 C CA . MET A 1 139 ? -4.241 -4.517 -7.930 1.00 84.44 139 MET A CA 1
ATOM 1144 C C . MET A 1 139 ? -5.323 -4.725 -6.870 1.00 84.44 139 MET A C 1
ATOM 1146 O O . MET A 1 139 ? -6.497 -4.641 -7.200 1.00 84.44 139 MET A O 1
ATOM 1150 N N . VAL A 1 140 ? -4.957 -5.005 -5.618 1.00 85.75 140 VAL A N 1
ATOM 1151 C CA . VAL A 1 140 ? -5.922 -5.186 -4.522 1.00 85.75 140 VAL A CA 1
ATOM 1152 C C . VAL A 1 140 ? -6.199 -3.868 -3.801 1.00 85.75 140 VAL A C 1
ATOM 1154 O O . VAL A 1 140 ? -7.354 -3.520 -3.574 1.00 85.75 140 VAL A O 1
ATOM 1157 N N . LEU A 1 141 ? -5.158 -3.110 -3.451 1.00 84.38 141 LEU A N 1
ATOM 1158 C CA . LEU A 1 141 ? -5.302 -1.870 -2.688 1.00 84.38 141 LEU A CA 1
ATOM 1159 C C . LEU A 1 141 ? -5.946 -0.750 -3.505 1.00 84.38 141 LEU A C 1
ATOM 1161 O O . LEU A 1 141 ? -6.723 0.021 -2.948 1.00 84.38 141 LEU A O 1
ATOM 1165 N N . LEU A 1 142 ? -5.644 -0.648 -4.802 1.00 84.25 142 LEU A N 1
ATOM 1166 C CA . LEU A 1 142 ? -6.148 0.438 -5.642 1.00 84.25 142 LEU A CA 1
ATOM 1167 C C . LEU A 1 142 ? -7.682 0.384 -5.792 1.00 84.25 142 LEU A C 1
ATOM 1169 O O . LEU A 1 142 ? -8.316 1.405 -5.524 1.00 84.25 142 LEU A O 1
ATOM 1173 N N . PRO A 1 143 ? -8.320 -0.767 -6.100 1.00 84.56 143 PRO A N 1
ATOM 1174 C CA . PRO A 1 143 ? -9.779 -0.874 -6.076 1.00 84.56 143 PRO A CA 1
ATOM 1175 C C . PRO A 1 143 ? -10.388 -0.591 -4.706 1.00 84.56 143 PRO A C 1
ATOM 1177 O O . PRO A 1 143 ? -11.442 0.029 -4.642 1.00 84.56 143 PRO A O 1
ATOM 1180 N N . ILE A 1 144 ? -9.735 -1.001 -3.613 1.00 85.25 144 ILE A N 1
ATOM 1181 C CA . ILE A 1 144 ? -10.218 -0.708 -2.255 1.00 85.25 144 ILE A CA 1
ATOM 1182 C C . ILE A 1 144 ? -10.215 0.804 -2.004 1.00 85.25 144 ILE A C 1
ATOM 1184 O O . ILE A 1 144 ? -11.208 1.340 -1.524 1.00 85.25 144 ILE A O 1
ATOM 1188 N N . LEU A 1 145 ? -9.133 1.501 -2.361 1.00 84.88 145 LEU A N 1
ATOM 1189 C CA . LEU A 1 145 ? -9.030 2.960 -2.260 1.00 84.88 145 LEU A CA 1
ATOM 1190 C C . LEU A 1 145 ? -10.085 3.669 -3.112 1.00 84.88 145 LEU A C 1
ATOM 1192 O O . LEU A 1 145 ? -10.724 4.602 -2.635 1.00 84.88 145 LEU A O 1
ATOM 1196 N N . LEU A 1 146 ? -10.310 3.209 -4.343 1.00 84.44 146 LEU A N 1
ATOM 1197 C CA . LEU A 1 146 ? -11.340 3.765 -5.224 1.00 84.44 146 LEU A CA 1
ATOM 1198 C C . LEU A 1 146 ? -12.746 3.532 -4.680 1.00 84.44 146 LEU A C 1
ATOM 1200 O O . LEU A 1 146 ? -13.555 4.454 -4.666 1.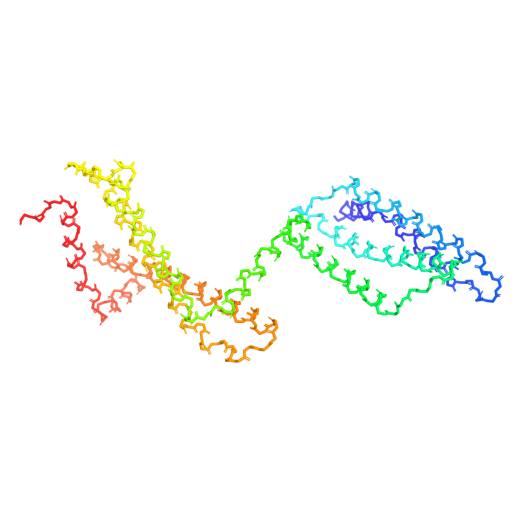00 84.44 146 LEU A O 1
ATOM 1204 N N . LEU A 1 147 ? -13.027 2.324 -4.190 1.00 83.25 147 LEU A N 1
ATOM 1205 C CA . LEU A 1 147 ? -14.305 1.992 -3.571 1.00 83.25 147 LEU A CA 1
ATOM 1206 C C . LEU A 1 147 ? -14.534 2.843 -2.325 1.00 83.25 147 LEU A C 1
ATOM 1208 O O . LEU A 1 147 ? -15.622 3.380 -2.150 1.00 83.25 147 LEU A O 1
ATOM 1212 N N . LEU A 1 148 ? -13.497 3.036 -1.505 1.00 83.62 148 LEU A N 1
ATOM 1213 C CA . LEU A 1 148 ? -13.540 3.960 -0.379 1.00 83.62 148 LEU A CA 1
ATOM 1214 C C . LEU A 1 148 ? -13.770 5.395 -0.831 1.00 83.62 148 LEU A C 1
ATOM 1216 O O . LEU A 1 148 ? -14.488 6.087 -0.135 1.00 83.62 148 LEU A O 1
ATOM 1220 N N . GLY A 1 149 ? -13.215 5.852 -1.952 1.00 81.75 149 GLY A N 1
ATOM 1221 C CA . GLY A 1 149 ? -13.427 7.207 -2.469 1.00 81.75 149 GLY A CA 1
ATOM 1222 C C . GLY A 1 149 ? -14.805 7.441 -3.086 1.00 81.75 149 GLY A C 1
ATOM 1223 O O . GLY A 1 149 ? -15.347 8.537 -2.976 1.00 81.75 149 GLY A O 1
ATOM 1224 N N . ALA A 1 150 ? -15.386 6.409 -3.697 1.00 82.94 150 ALA A N 1
ATOM 1225 C CA . ALA A 1 150 ? -16.729 6.427 -4.277 1.00 82.94 150 ALA A CA 1
ATOM 1226 C C . ALA A 1 150 ? -17.837 6.098 -3.262 1.00 82.94 150 ALA A C 1
ATOM 1228 O O . ALA A 1 150 ? -19.021 6.195 -3.586 1.00 82.94 150 ALA A O 1
ATOM 1229 N N . PHE A 1 151 ? -17.474 5.680 -2.046 1.00 78.19 1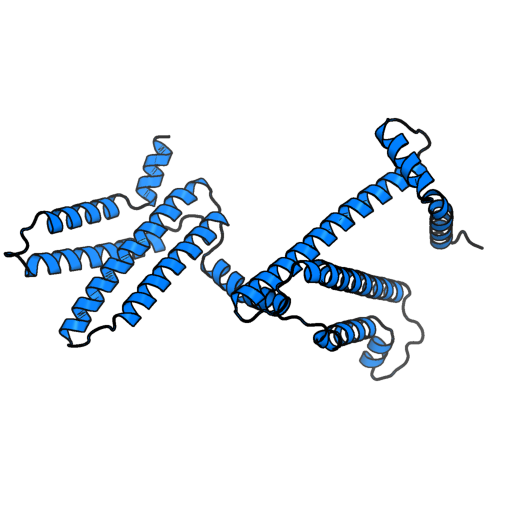51 PHE A N 1
ATOM 1230 C CA . PHE A 1 151 ? -18.433 5.289 -1.018 1.00 78.19 151 PHE A CA 1
ATOM 1231 C C . PHE A 1 151 ? -19.364 6.467 -0.677 1.00 78.19 151 PHE A C 1
ATOM 1233 O O . PHE A 1 151 ? -18.919 7.559 -0.333 1.00 78.19 151 PHE A O 1
ATOM 1240 N N . ASP A 1 152 ? -20.666 6.251 -0.781 1.00 72.31 152 ASP A N 1
ATOM 1241 C CA . ASP A 1 152 ? -21.699 7.259 -0.518 1.00 72.31 152 ASP A CA 1
ATOM 1242 C C . ASP A 1 152 ? -22.603 6.771 0.624 1.00 72.31 152 ASP A C 1
ATOM 1244 O O . ASP A 1 152 ? -22.664 5.575 0.918 1.00 72.31 152 ASP A O 1
ATOM 1248 N N . ILE A 1 153 ? -23.360 7.671 1.247 1.00 65.44 153 ILE A N 1
ATOM 1249 C CA . ILE A 1 153 ? -24.339 7.375 2.304 1.00 65.44 153 ILE A CA 1
ATOM 1250 C C . ILE A 1 153 ? -25.338 6.295 1.855 1.00 65.44 153 ILE A C 1
ATOM 1252 O O . ILE A 1 153 ? -25.815 5.516 2.674 1.00 65.44 153 ILE A O 1
ATOM 1256 N N . LYS A 1 154 ? -25.593 6.155 0.549 1.00 68.19 154 LYS A N 1
ATOM 1257 C CA . LYS A 1 154 ? -26.428 5.083 -0.032 1.00 68.19 154 LYS A CA 1
ATOM 1258 C C . LYS A 1 154 ? -25.928 3.667 0.289 1.00 68.19 154 LYS A C 1
ATOM 1260 O O . LYS A 1 154 ? -26.721 2.731 0.333 1.00 68.19 154 LYS A O 1
ATOM 1265 N N . TRP A 1 155 ? -24.641 3.505 0.588 1.00 72.56 155 TRP A N 1
ATOM 1266 C CA . TRP A 1 155 ? -24.041 2.238 1.013 1.00 72.56 155 TRP A CA 1
ATOM 1267 C C . TRP A 1 155 ? -24.303 1.908 2.492 1.00 72.56 155 TRP A C 1
ATOM 1269 O O . TRP A 1 155 ? -23.894 0.854 2.981 1.00 72.56 155 TRP A O 1
ATOM 1279 N N . TRP A 1 156 ? -25.042 2.759 3.211 1.00 75.94 156 TRP A N 1
ATOM 1280 C CA . TRP A 1 156 ? -25.497 2.508 4.580 1.00 75.94 156 TRP A CA 1
ATOM 1281 C C . TRP A 1 156 ? -26.308 1.216 4.707 1.00 75.94 156 TRP A C 1
ATOM 1283 O O . TRP A 1 156 ? -26.140 0.485 5.682 1.00 75.94 156 TRP A O 1
ATOM 1293 N N . ALA A 1 157 ? -27.114 0.873 3.697 1.00 77.81 157 ALA A N 1
ATOM 1294 C CA . ALA A 1 157 ? -27.846 -0.393 3.658 1.00 77.81 157 ALA A CA 1
ATOM 1295 C C . ALA A 1 157 ? -26.906 -1.614 3.706 1.00 77.81 157 ALA A C 1
ATOM 1297 O O . ALA A 1 157 ? -27.206 -2.618 4.348 1.00 77.81 157 ALA A O 1
ATOM 1298 N N . LEU A 1 158 ? -25.729 -1.515 3.079 1.00 79.75 158 LEU A N 1
ATOM 1299 C CA . LEU A 1 158 ? -24.744 -2.593 3.069 1.00 79.75 158 LEU A CA 1
ATOM 1300 C C . LEU A 1 158 ? -24.060 -2.741 4.433 1.00 79.75 158 LEU A C 1
ATOM 1302 O O . LEU A 1 158 ? -23.933 -3.853 4.943 1.00 79.75 158 LEU A O 1
ATOM 1306 N N . VAL A 1 159 ? -23.671 -1.626 5.057 1.00 80.94 159 VAL A N 1
ATOM 1307 C CA . VAL A 1 159 ? -23.043 -1.643 6.390 1.00 80.94 159 VAL A CA 1
ATOM 1308 C C . VAL A 1 159 ? -24.025 -2.138 7.453 1.00 80.94 159 VAL A C 1
ATOM 1310 O O . VAL A 1 159 ? -23.684 -3.002 8.259 1.00 80.94 159 VAL A O 1
ATOM 1313 N N . THR A 1 160 ? -25.265 -1.651 7.432 1.00 84.94 160 THR A N 1
ATOM 1314 C CA . THR A 1 160 ? -26.319 -2.113 8.349 1.00 84.94 160 THR A CA 1
ATOM 1315 C C . THR A 1 160 ? -26.678 -3.577 8.128 1.00 84.94 160 THR A C 1
ATOM 1317 O O . THR A 1 160 ? -26.813 -4.315 9.106 1.00 84.94 160 THR A O 1
ATOM 1320 N N . GLY A 1 161 ? -26.747 -4.035 6.875 1.00 86.19 161 GLY A N 1
ATOM 1321 C CA . GLY A 1 161 ? -26.898 -5.451 6.545 1.00 86.19 161 GLY A CA 1
ATOM 1322 C C . GLY A 1 161 ? -25.775 -6.301 7.143 1.00 86.19 161 GLY A C 1
ATOM 1323 O O . GLY A 1 161 ? -26.048 -7.311 7.792 1.00 86.19 161 GLY A O 1
ATOM 1324 N N . PHE A 1 162 ? -24.520 -5.853 7.022 1.00 87.00 162 PHE A N 1
ATOM 1325 C CA . PHE A 1 162 ? -23.365 -6.553 7.590 1.00 87.00 162 PHE A CA 1
ATOM 1326 C C . PHE A 1 162 ? -23.417 -6.627 9.121 1.00 87.00 162 PHE A C 1
ATOM 1328 O O . PHE A 1 162 ? -23.207 -7.693 9.696 1.00 87.00 162 PHE A O 1
ATOM 1335 N N . ILE A 1 163 ? -23.752 -5.522 9.794 1.00 90.88 163 ILE A N 1
ATOM 1336 C CA . ILE A 1 163 ? -23.910 -5.484 11.257 1.00 90.88 163 ILE A CA 1
ATOM 1337 C C . ILE A 1 163 ? -25.035 -6.416 11.704 1.00 90.88 163 ILE A C 1
ATOM 1339 O O . ILE A 1 163 ? -24.879 -7.148 12.678 1.00 90.88 163 ILE A O 1
ATOM 1343 N N . THR A 1 164 ? -26.160 -6.416 10.989 1.00 90.69 164 THR A N 1
ATOM 1344 C CA . THR A 1 164 ? -27.311 -7.273 11.303 1.00 90.69 164 THR A CA 1
ATOM 1345 C C . THR A 1 164 ? -26.936 -8.746 11.180 1.00 90.69 164 THR A C 1
ATOM 1347 O O . THR A 1 164 ? -27.196 -9.527 12.095 1.00 90.69 164 THR A O 1
ATOM 1350 N N . LEU A 1 165 ? -26.244 -9.116 10.101 1.00 92.31 165 LEU A N 1
ATOM 1351 C CA . LEU A 1 165 ? -25.750 -10.473 9.884 1.00 92.31 165 LEU A CA 1
ATOM 1352 C C . LEU A 1 165 ? -24.717 -10.879 10.945 1.00 92.31 165 LEU A C 1
ATOM 1354 O O . LEU A 1 165 ? -24.799 -11.970 11.505 1.00 92.31 165 LEU A O 1
ATOM 1358 N N . TRP A 1 166 ? -23.788 -9.988 11.292 1.00 93.00 166 TRP A N 1
ATOM 1359 C CA . TRP A 1 166 ? -22.821 -10.217 12.365 1.00 93.00 166 TRP A CA 1
ATOM 1360 C C . TRP A 1 166 ? -23.501 -10.420 13.723 1.00 93.00 166 TRP A C 1
ATOM 1362 O O . TRP A 1 166 ? -23.138 -11.319 14.485 1.00 93.00 166 TRP A O 1
ATOM 1372 N N . ASN A 1 167 ? -24.510 -9.605 14.025 1.00 92.62 167 ASN A N 1
ATOM 1373 C CA . ASN A 1 167 ? -25.287 -9.701 15.255 1.00 92.62 167 ASN A CA 1
ATOM 1374 C C . ASN A 1 167 ? -26.094 -10.995 15.330 1.00 92.62 167 ASN A C 1
ATOM 1376 O O . ASN A 1 167 ? -26.188 -11.558 16.422 1.00 92.62 167 ASN A O 1
ATOM 1380 N N . PHE A 1 168 ? -26.636 -11.450 14.199 1.00 92.75 168 PHE A N 1
ATOM 1381 C CA . PHE A 1 168 ? -27.319 -12.733 14.073 1.00 92.75 168 PHE A CA 1
ATOM 1382 C C . PHE A 1 168 ? -26.356 -13.894 14.332 1.00 92.75 168 PHE A C 1
ATOM 1384 O O . PHE A 1 168 ? -26.614 -14.703 15.213 1.00 92.75 168 PHE A O 1
ATOM 1391 N N . ILE A 1 169 ? -25.196 -13.933 13.662 1.00 91.62 169 ILE A N 1
ATOM 1392 C CA . ILE A 1 169 ? -24.168 -14.972 13.884 1.00 91.62 169 ILE A CA 1
ATOM 1393 C C . ILE A 1 169 ? -23.741 -15.033 15.360 1.00 91.62 169 ILE A C 1
ATOM 1395 O O . ILE A 1 169 ? -23.493 -16.108 15.905 1.00 91.62 169 ILE A O 1
ATOM 1399 N N . ASN A 1 170 ? -23.679 -13.878 16.026 1.00 90.69 170 ASN A N 1
ATOM 1400 C CA . ASN A 1 170 ? -23.362 -13.757 17.447 1.00 90.69 170 ASN A CA 1
ATOM 1401 C C . ASN A 1 170 ? -24.623 -13.736 18.337 1.00 90.69 170 ASN A C 1
ATOM 1403 O O . ASN A 1 170 ? -24.688 -12.986 19.317 1.00 90.69 170 ASN A O 1
ATOM 1407 N N . SER A 1 171 ? -25.654 -14.516 18.011 1.00 91.06 171 SER A N 1
ATOM 1408 C CA . SER A 1 171 ? -26.847 -14.675 18.845 1.00 91.06 171 SER A CA 1
ATOM 1409 C C . SER A 1 171 ? -27.249 -16.139 19.025 1.00 91.06 171 SER A C 1
ATOM 1411 O O . SER A 1 171 ? -26.742 -17.056 18.379 1.00 91.06 171 SER A O 1
ATOM 1413 N N . GLU A 1 172 ? -28.191 -16.351 19.940 1.00 90.88 172 GLU A N 1
ATOM 1414 C CA . GLU A 1 172 ? -28.831 -17.647 20.148 1.00 90.88 172 GLU A CA 1
ATOM 1415 C C . GLU A 1 172 ? -29.654 -18.093 18.929 1.00 90.88 172 GLU A C 1
ATOM 1417 O O . GLU A 1 172 ? -29.788 -19.293 18.673 1.00 90.88 172 GLU A O 1
ATOM 1422 N N . ASP A 1 173 ? -30.141 -17.141 18.131 1.00 90.12 173 ASP A N 1
ATOM 1423 C CA . ASP A 1 173 ? -30.921 -17.411 16.922 1.00 90.12 173 ASP A CA 1
ATOM 1424 C C . ASP A 1 173 ? -30.089 -18.170 15.889 1.00 90.12 173 ASP A C 1
ATOM 1426 O O . ASP A 1 173 ? -30.590 -19.099 15.258 1.00 90.12 173 ASP A O 1
ATOM 1430 N N . PHE A 1 174 ? -28.794 -17.857 15.770 1.00 91.88 174 PHE A N 1
ATOM 1431 C CA . PHE A 1 174 ? -27.896 -18.591 14.882 1.00 91.88 174 PHE A CA 1
ATOM 1432 C C . PHE A 1 174 ? -27.693 -20.040 15.327 1.00 91.88 174 PHE A C 1
ATOM 1434 O O . PHE A 1 174 ? -27.702 -20.948 14.497 1.00 91.88 174 PHE A O 1
ATOM 1441 N N . LEU A 1 175 ? -27.582 -20.300 16.632 1.00 90.00 175 LEU A N 1
ATOM 1442 C CA . LEU A 1 175 ? -27.527 -21.681 17.119 1.00 90.00 175 LEU A CA 1
ATOM 1443 C C . LEU A 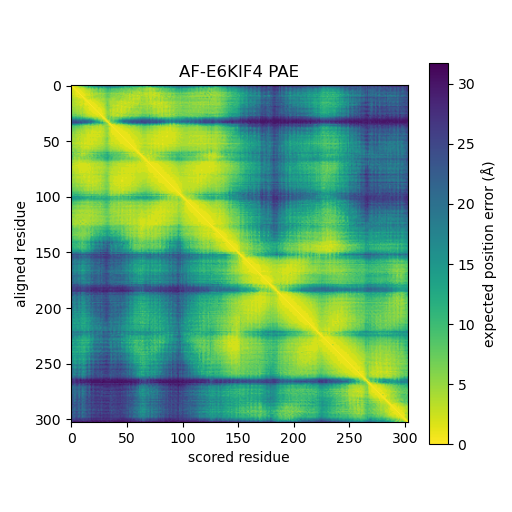1 175 ? -28.851 -22.415 16.896 1.00 90.00 175 LEU A C 1
ATOM 1445 O O . LEU A 1 175 ? -28.852 -23.592 16.541 1.00 90.00 175 LEU A O 1
ATOM 1449 N N . THR A 1 176 ? -29.974 -21.726 17.081 1.00 90.25 176 THR A N 1
ATOM 1450 C CA . THR A 1 176 ? -31.307 -22.279 16.813 1.00 90.25 176 THR A CA 1
ATOM 1451 C C . THR A 1 176 ? -31.457 -22.630 15.331 1.00 90.25 176 THR A C 1
ATOM 1453 O O . THR A 1 176 ? -31.939 -23.716 15.006 1.00 90.25 176 THR A O 1
ATOM 1456 N N . TYR A 1 177 ? -30.959 -21.774 14.434 1.00 91.44 177 TYR A N 1
ATOM 1457 C CA . TYR A 1 177 ? -30.869 -22.034 12.997 1.00 91.44 177 TYR A CA 1
ATOM 1458 C C . TYR A 1 177 ? -30.013 -23.271 12.690 1.00 91.44 177 TYR A C 1
ATOM 1460 O O . TYR A 1 177 ? -30.489 -24.188 12.023 1.00 91.44 177 TYR A O 1
ATOM 1468 N N . LEU A 1 178 ? -28.800 -23.364 13.251 1.00 90.62 178 LEU A N 1
ATOM 1469 C CA . LEU A 1 178 ? -27.918 -24.528 13.070 1.00 90.62 178 LEU A CA 1
ATOM 1470 C C . LEU A 1 178 ? -28.536 -25.841 13.579 1.00 90.62 178 LEU A C 1
ATOM 1472 O O . LEU A 1 178 ? -28.199 -26.914 13.083 1.00 90.62 178 LEU A O 1
ATOM 1476 N N . ARG A 1 179 ? -29.449 -25.776 14.556 1.00 89.25 179 ARG A N 1
ATOM 1477 C CA . ARG A 1 179 ? -30.177 -26.937 15.100 1.00 89.25 179 ARG A CA 1
ATOM 1478 C C . ARG A 1 179 ? -31.517 -27.207 14.406 1.00 89.25 179 ARG A C 1
ATOM 1480 O O . ARG A 1 179 ? -32.298 -28.014 14.914 1.00 89.25 179 ARG A O 1
ATOM 1487 N N . GLY A 1 180 ? -31.810 -26.542 13.287 1.00 90.75 180 GLY A N 1
ATOM 1488 C CA . GLY A 1 180 ? -33.060 -26.724 12.545 1.00 90.75 180 GLY A CA 1
ATOM 1489 C C . GLY A 1 180 ? -34.303 -26.271 13.319 1.00 90.75 180 GLY A C 1
ATOM 1490 O O . GLY A 1 180 ? -35.333 -26.934 13.262 1.00 90.75 180 GLY A O 1
ATOM 1491 N N . GLY A 1 181 ? -34.204 -25.188 14.097 1.00 86.31 181 GLY A N 1
ATOM 1492 C CA . GLY A 1 181 ? -35.331 -24.588 14.827 1.00 86.31 181 GLY A CA 1
ATOM 1493 C C . GLY A 1 181 ? -35.540 -25.103 16.256 1.00 86.31 181 GLY A C 1
ATOM 1494 O O . GLY A 1 181 ? -36.426 -24.621 16.961 1.00 86.31 181 GLY A O 1
ATOM 1495 N N . LYS A 1 182 ? -34.729 -26.059 16.726 1.00 87.38 182 LYS A N 1
ATOM 1496 C CA . LYS A 1 182 ? -34.830 -26.586 18.097 1.00 87.38 182 LYS A CA 1
ATOM 1497 C C . LYS A 1 182 ? -34.260 -25.588 19.112 1.00 87.38 182 LYS A C 1
ATOM 1499 O O . LYS A 1 182 ? -33.061 -25.297 19.080 1.00 87.38 182 LYS A O 1
ATOM 1504 N N . LYS A 1 183 ? -35.103 -25.118 20.042 1.00 78.12 183 LYS A N 1
ATOM 1505 C CA . LYS A 1 183 ? -34.702 -24.215 21.137 1.00 78.12 183 LYS A CA 1
ATOM 1506 C C . LYS A 1 183 ? -33.598 -24.833 22.006 1.00 78.12 183 LYS A C 1
ATOM 1508 O O . LYS A 1 183 ? -33.532 -26.049 22.200 1.00 78.12 183 LYS A O 1
ATOM 1513 N N . LEU A 1 184 ? -32.710 -23.985 22.514 1.00 78.94 184 LEU A N 1
ATOM 1514 C CA . LEU A 1 184 ? -31.681 -24.355 23.483 1.00 78.94 184 LEU A CA 1
ATOM 1515 C C . LEU A 1 184 ? -32.214 -24.121 24.895 1.00 78.94 184 LEU A C 1
ATOM 1517 O O . LEU A 1 184 ? -32.662 -23.027 25.209 1.00 78.94 184 LEU A O 1
ATOM 1521 N N . GLU A 1 185 ? -32.153 -25.140 25.751 1.00 77.38 185 GLU A N 1
ATOM 1522 C CA . GLU A 1 185 ? -32.587 -25.004 27.149 1.00 77.38 185 GLU A CA 1
ATOM 1523 C C . GLU A 1 185 ? -31.612 -24.154 27.969 1.00 77.38 185 GLU A C 1
ATOM 1525 O O . GLU A 1 185 ? -32.042 -23.381 28.815 1.00 77.38 185 GLU A O 1
ATOM 1530 N N . ASN A 1 186 ? -30.302 -24.259 27.707 1.00 83.19 186 ASN A N 1
ATOM 1531 C CA . ASN A 1 186 ? -29.279 -23.487 28.409 1.00 83.19 186 ASN A CA 1
ATOM 1532 C C . ASN A 1 186 ? -28.063 -23.208 27.516 1.00 83.19 186 ASN A C 1
ATOM 1534 O O . ASN A 1 186 ? -27.299 -24.109 27.175 1.00 83.19 186 ASN A O 1
ATOM 1538 N N . VAL A 1 187 ? -27.846 -21.936 27.174 1.00 84.12 187 VAL A N 1
ATOM 1539 C CA . VAL A 1 187 ? -26.631 -21.492 26.472 1.00 84.12 187 VAL A CA 1
ATOM 1540 C C . VAL A 1 187 ? -25.528 -21.166 27.494 1.00 84.12 187 VAL A C 1
ATOM 1542 O O . VAL A 1 187 ? -25.783 -20.373 28.410 1.00 84.12 187 VAL A O 1
ATOM 1545 N N . PRO A 1 188 ? -24.297 -21.699 27.338 1.00 87.88 188 PRO A N 1
ATOM 1546 C CA . PRO A 1 188 ? -23.183 -21.421 28.243 1.00 87.88 188 PRO A CA 1
ATOM 1547 C C . PRO A 1 188 ? -22.913 -19.922 28.419 1.00 87.88 188 PRO A C 1
ATOM 1549 O O . PRO A 1 188 ? -22.854 -19.163 27.446 1.00 87.88 188 PRO A O 1
ATOM 1552 N N . LYS A 1 189 ? -22.685 -19.488 29.666 1.00 87.12 189 LYS A N 1
ATOM 1553 C CA . LYS A 1 189 ? -22.407 -18.075 29.993 1.00 87.12 189 LYS A CA 1
ATOM 1554 C C . LYS A 1 189 ? -21.165 -17.540 29.272 1.00 87.12 189 LYS A C 1
ATOM 1556 O O . LYS A 1 189 ? -21.170 -16.395 28.827 1.00 87.12 189 LYS A O 1
ATOM 1561 N N . GLU A 1 190 ? -20.139 -18.371 29.097 1.00 88.69 190 GLU A N 1
ATOM 1562 C CA . GLU A 1 190 ? -18.923 -18.011 28.355 1.00 88.69 190 GLU A CA 1
ATOM 1563 C C . GLU A 1 190 ? -19.209 -17.654 26.894 1.00 88.69 190 GLU A C 1
ATOM 1565 O O . GLU A 1 190 ? -18.632 -16.714 26.348 1.00 88.69 190 GLU A O 1
ATOM 1570 N N . LEU A 1 191 ? -20.138 -18.374 26.264 1.00 88.00 191 LEU A N 1
ATOM 1571 C CA . LEU A 1 191 ? -20.522 -18.121 24.883 1.00 88.00 191 LEU A CA 1
ATOM 1572 C C . LEU A 1 191 ? -21.312 -16.811 24.768 1.00 88.00 191 LEU A C 1
ATOM 1574 O O . LEU A 1 191 ? -20.986 -15.974 23.927 1.00 88.00 191 LEU A O 1
ATOM 1578 N N . LYS A 1 192 ? -22.265 -16.571 25.682 1.00 90.00 192 LYS A N 1
ATOM 1579 C CA . LYS A 1 192 ? -22.991 -15.288 25.770 1.00 90.00 192 LYS A CA 1
ATOM 1580 C C . LYS A 1 192 ? -22.052 -14.100 26.002 1.00 90.00 192 LYS A C 1
ATOM 1582 O O . LYS A 1 192 ? -22.284 -13.014 25.465 1.00 90.00 192 LYS A O 1
ATOM 1587 N N . TYR A 1 193 ? -20.983 -14.303 26.772 1.00 89.62 193 TYR A N 1
ATOM 1588 C CA . TYR A 1 193 ? -19.946 -13.296 26.979 1.00 89.62 193 TYR A CA 1
ATOM 1589 C C . TYR A 1 193 ? -19.169 -13.001 25.688 1.00 89.62 193 TYR A C 1
ATOM 1591 O O . TYR A 1 193 ? -19.071 -11.838 25.298 1.00 89.62 193 TYR A O 1
ATOM 1599 N N . LYS A 1 194 ? -18.691 -14.034 24.976 1.00 90.19 194 LYS A N 1
ATOM 1600 C CA . LYS A 1 194 ? -17.999 -13.864 23.683 1.00 90.19 194 LYS A CA 1
ATOM 1601 C C . LYS A 1 194 ? -18.873 -13.153 22.651 1.00 90.19 194 LYS A C 1
ATOM 1603 O O . LYS A 1 194 ? -18.407 -12.228 21.993 1.00 90.19 194 LYS A O 1
ATOM 1608 N N . TRP A 1 195 ? -20.149 -13.518 22.554 1.00 93.69 195 TRP A N 1
ATOM 1609 C CA . TRP A 1 195 ? -21.099 -12.829 21.681 1.00 93.69 195 TRP A CA 1
ATOM 1610 C C . TRP A 1 195 ? -21.275 -11.358 22.048 1.00 93.69 195 TRP A C 1
ATOM 1612 O O . TRP A 1 195 ? -21.239 -10.503 21.168 1.00 93.69 195 TRP A O 1
ATOM 1622 N N . SER A 1 196 ? -21.420 -11.050 23.339 1.00 90.50 196 SER A N 1
ATOM 1623 C CA . SER A 1 196 ? -21.530 -9.666 23.814 1.00 90.50 196 SER A CA 1
ATOM 1624 C C . SER A 1 196 ? -20.289 -8.840 23.468 1.00 90.50 196 SER A C 1
ATOM 1626 O O . SER A 1 196 ? -20.429 -7.708 23.008 1.00 90.50 196 SER A O 1
ATOM 1628 N N . ILE A 1 197 ? -19.084 -9.410 23.607 1.00 90.25 197 ILE A N 1
ATOM 1629 C CA . ILE A 1 197 ? -17.845 -8.750 23.165 1.00 90.25 197 ILE A CA 1
ATOM 1630 C C . ILE A 1 197 ? -17.876 -8.510 21.657 1.00 90.25 197 ILE A C 1
ATOM 1632 O O . ILE A 1 197 ? -17.646 -7.389 21.219 1.00 90.25 197 ILE A O 1
ATOM 1636 N N . ASN A 1 198 ? -18.188 -9.530 20.858 1.00 90.44 198 ASN A N 1
ATOM 1637 C CA . ASN A 1 198 ? -18.187 -9.415 19.399 1.00 90.44 198 ASN A CA 1
ATOM 1638 C C . ASN A 1 198 ? -19.194 -8.369 18.896 1.00 90.44 198 ASN A C 1
ATOM 1640 O O . ASN A 1 198 ? -18.892 -7.639 17.949 1.00 90.44 198 ASN A O 1
ATOM 1644 N N . LYS A 1 199 ? -20.366 -8.265 19.538 1.00 92.00 199 LYS A N 1
ATOM 1645 C CA . LYS A 1 199 ? -21.358 -7.209 19.271 1.00 92.00 199 LYS A CA 1
ATOM 1646 C C . LYS A 1 199 ? -20.819 -5.830 19.640 1.00 92.00 199 LYS A C 1
ATOM 1648 O O . LYS A 1 199 ? -20.905 -4.893 18.856 1.00 92.00 199 LYS A O 1
ATOM 1653 N N . PHE A 1 200 ? -20.215 -5.702 20.816 1.00 88.50 200 PHE A N 1
ATOM 1654 C CA . PHE A 1 200 ? -19.632 -4.438 21.254 1.00 88.50 200 PHE A CA 1
ATOM 1655 C C . PHE A 1 200 ? -18.504 -3.961 20.325 1.00 88.50 200 PHE A C 1
ATOM 1657 O O . PHE A 1 200 ? -18.472 -2.794 19.938 1.00 88.50 200 PHE A O 1
ATOM 1664 N N . VAL A 1 201 ? -17.623 -4.873 19.904 1.00 88.00 201 VAL A N 1
ATOM 1665 C CA . VAL A 1 201 ? -16.518 -4.579 18.982 1.00 88.00 201 VAL A CA 1
ATOM 1666 C C . VAL A 1 201 ? -17.039 -4.082 17.634 1.00 88.00 201 VAL A C 1
ATOM 1668 O O . VAL A 1 201 ? -16.555 -3.056 17.158 1.00 88.00 201 VAL A O 1
ATOM 1671 N N . ILE A 1 202 ? -18.041 -4.742 17.033 1.00 89.94 202 ILE A N 1
ATOM 1672 C CA . ILE A 1 202 ? -18.571 -4.285 15.739 1.00 89.94 202 ILE A CA 1
ATOM 1673 C C . ILE A 1 202 ? -19.225 -2.906 15.855 1.00 89.94 202 ILE A C 1
ATOM 1675 O O . ILE A 1 202 ? -19.061 -2.085 14.955 1.00 89.94 202 ILE A O 1
ATOM 1679 N N . TYR A 1 203 ? -19.900 -2.606 16.970 1.00 89.31 203 TYR A N 1
ATOM 1680 C CA . TYR A 1 203 ? -20.499 -1.289 17.186 1.00 89.31 203 TYR A CA 1
ATOM 1681 C C . TYR A 1 203 ? -19.449 -0.190 17.328 1.00 89.31 203 TYR A C 1
ATOM 1683 O O . TYR A 1 203 ? -19.595 0.857 16.698 1.00 89.31 203 TYR A O 1
ATOM 1691 N N . ILE A 1 204 ? -18.369 -0.431 18.079 1.00 87.00 204 ILE A N 1
ATOM 1692 C CA . ILE A 1 204 ? -17.253 0.522 18.169 1.00 87.00 204 ILE A CA 1
ATOM 1693 C C . ILE A 1 204 ? -16.627 0.748 16.794 1.00 87.00 204 ILE A C 1
ATOM 1695 O O . ILE A 1 204 ? -16.4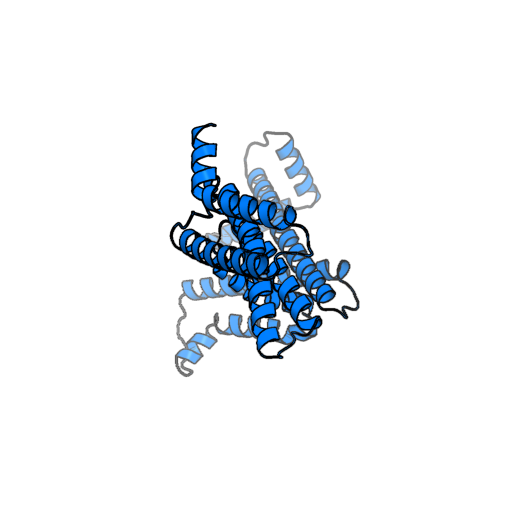45 1.894 16.392 1.00 87.00 204 ILE A O 1
ATOM 1699 N N . LEU A 1 205 ? -16.310 -0.325 16.064 1.00 85.50 205 LEU A N 1
ATOM 1700 C CA . LEU A 1 205 ? -15.700 -0.221 14.735 1.00 85.50 205 LEU A CA 1
ATOM 1701 C C . LEU A 1 205 ? -16.590 0.562 13.770 1.00 85.50 205 LEU A C 1
ATOM 1703 O O . LEU A 1 205 ? -16.108 1.443 13.065 1.00 85.50 205 LEU A O 1
ATOM 1707 N N . THR A 1 206 ? -17.890 0.280 13.790 1.00 87.12 206 THR A N 1
ATOM 1708 C CA . THR A 1 206 ? -18.889 0.972 12.974 1.00 87.12 206 THR A CA 1
ATOM 1709 C C . THR A 1 206 ? -18.947 2.458 13.317 1.00 87.12 206 THR A C 1
ATOM 1711 O O . THR A 1 206 ? -18.898 3.302 12.425 1.00 87.12 206 THR A O 1
ATOM 1714 N N . PHE A 1 207 ? -19.015 2.792 14.607 1.00 86.06 207 PHE A N 1
ATOM 1715 C CA . PHE A 1 207 ? -19.024 4.177 15.066 1.00 86.06 207 PHE A CA 1
ATOM 1716 C C . PHE A 1 207 ? -17.769 4.929 14.610 1.00 86.06 207 PHE A C 1
ATOM 1718 O O . PHE A 1 207 ? -17.879 6.010 14.035 1.00 86.06 207 PHE A O 1
ATOM 1725 N N . LEU A 1 208 ? -16.584 4.343 14.812 1.00 85.81 208 LEU A N 1
ATOM 1726 C CA . LEU A 1 208 ? -15.313 4.944 14.403 1.00 85.81 208 LEU A CA 1
ATOM 1727 C C . LEU A 1 208 ? -15.230 5.137 12.889 1.00 85.81 208 LEU A C 1
ATOM 1729 O O . LEU A 1 208 ? -14.782 6.187 12.433 1.00 85.81 208 LEU A O 1
ATOM 1733 N N . PHE A 1 209 ? -15.681 4.147 12.119 1.00 84.06 209 PHE A N 1
ATOM 1734 C CA . PHE A 1 209 ? -15.719 4.228 10.665 1.00 84.06 209 PHE A CA 1
ATOM 1735 C C . PHE A 1 209 ? -16.602 5.389 10.194 1.00 84.06 209 PHE A C 1
ATOM 1737 O O . PHE A 1 209 ? -16.147 6.232 9.426 1.00 84.06 209 PHE A O 1
ATOM 1744 N N . TYR A 1 210 ? -17.829 5.508 10.706 1.00 84.94 210 TYR A N 1
ATOM 1745 C CA . TYR A 1 210 ? -18.712 6.616 10.331 1.00 84.94 210 TYR A CA 1
ATOM 1746 C C . TYR A 1 210 ? -18.194 7.971 10.784 1.00 84.94 210 TYR A C 1
ATOM 1748 O O . TYR A 1 210 ? -18.244 8.933 10.022 1.00 84.94 210 TYR A O 1
ATOM 1756 N N . PHE A 1 211 ? -17.675 8.057 12.005 1.00 83.94 211 PHE A N 1
ATOM 1757 C CA . PHE A 1 211 ? -17.103 9.300 12.497 1.00 83.94 211 PHE A CA 1
ATOM 1758 C C . PHE A 1 211 ? -15.909 9.737 11.636 1.00 83.94 211 PHE A C 1
ATOM 1760 O O . PHE A 1 211 ? -15.768 10.917 11.323 1.00 83.94 211 PHE A O 1
ATOM 1767 N N . SER A 1 212 ? -15.113 8.780 11.153 1.00 85.75 212 SER A N 1
ATOM 1768 C CA . SER A 1 212 ? -14.047 9.043 10.189 1.00 85.75 212 SER A CA 1
ATOM 1769 C C . SER A 1 212 ? -14.562 9.567 8.852 1.00 85.75 212 SER A C 1
ATOM 1771 O O . SER A 1 212 ? -13.989 10.532 8.344 1.00 85.75 212 SER A O 1
ATOM 1773 N N . LEU A 1 213 ? -15.645 8.998 8.315 1.00 84.25 213 LEU A N 1
ATOM 1774 C CA . LEU A 1 213 ? -16.274 9.491 7.084 1.00 84.25 213 LEU A CA 1
ATOM 1775 C C . LEU A 1 213 ? -16.825 10.915 7.242 1.00 84.25 213 LEU A C 1
ATOM 1777 O O . LEU A 1 213 ? -16.720 11.735 6.334 1.00 84.25 213 LEU A O 1
ATOM 1781 N N . ILE A 1 214 ? -17.381 11.243 8.411 1.00 84.88 214 ILE A N 1
ATOM 1782 C CA . ILE A 1 214 ? -17.845 12.605 8.702 1.00 84.88 214 ILE A CA 1
ATOM 1783 C C . ILE A 1 214 ? -16.660 13.572 8.678 1.00 84.88 214 ILE A C 1
ATOM 1785 O O . ILE A 1 214 ? -16.722 14.598 8.006 1.00 84.88 214 ILE A O 1
ATOM 1789 N N . ILE A 1 215 ? -15.563 13.241 9.364 1.00 82.94 215 ILE A N 1
ATOM 1790 C CA . ILE A 1 215 ? -14.365 14.090 9.379 1.00 82.94 215 ILE A CA 1
ATOM 1791 C C . ILE A 1 215 ? -13.762 14.221 7.977 1.00 82.94 215 ILE A C 1
ATOM 1793 O O . ILE A 1 215 ? -13.387 15.321 7.576 1.00 82.94 215 ILE A O 1
ATOM 1797 N N . SER A 1 216 ? -13.674 13.128 7.217 1.00 85.50 216 SER A N 1
ATOM 1798 C CA . SER A 1 216 ? -13.080 13.160 5.879 1.00 85.50 216 SER A CA 1
ATOM 1799 C C . SER A 1 216 ? -13.896 14.013 4.912 1.00 85.50 216 SER A C 1
ATOM 1801 O O . SER A 1 216 ? -13.301 14.715 4.098 1.00 85.50 216 SER A O 1
ATOM 1803 N N . SER A 1 217 ? -15.227 14.046 5.057 1.00 84.81 217 SER A N 1
ATOM 1804 C CA . SER A 1 217 ? -16.120 14.832 4.196 1.00 84.81 217 SER A CA 1
ATOM 1805 C C . SER A 1 217 ? -15.794 16.333 4.159 1.00 84.81 217 SER A C 1
ATOM 1807 O O . SER A 1 217 ? -16.052 16.990 3.152 1.00 84.81 217 SER A O 1
ATOM 1809 N N . PHE A 1 218 ? -15.158 16.882 5.203 1.00 86.00 218 PHE A N 1
ATOM 1810 C CA . PHE A 1 218 ? -14.710 18.281 5.227 1.00 86.00 218 PHE A CA 1
ATOM 1811 C C . PHE A 1 218 ? -13.521 18.563 4.297 1.00 86.00 218 PHE A C 1
ATOM 1813 O O . PHE A 1 218 ? -13.308 19.712 3.913 1.00 86.00 218 PHE A O 1
ATOM 1820 N N . PHE A 1 219 ? -12.754 17.533 3.937 1.00 86.94 219 PHE A N 1
ATOM 1821 C CA . PHE A 1 219 ? -11.530 17.629 3.135 1.00 86.94 219 PHE A CA 1
ATOM 1822 C C . PHE A 1 219 ? -11.672 16.987 1.747 1.00 86.94 219 PHE A C 1
ATOM 1824 O O . PHE A 1 219 ? -10.753 17.058 0.931 1.00 86.94 219 PHE A O 1
ATOM 1831 N N . GLU A 1 220 ? -12.800 16.334 1.477 1.00 87.81 220 GLU A N 1
ATOM 1832 C CA . GLU A 1 220 ? -13.080 15.673 0.205 1.00 87.81 220 GLU A CA 1
ATOM 1833 C C . GLU A 1 220 ? -13.450 16.663 -0.906 1.00 87.81 220 GLU A C 1
ATOM 1835 O O . GLU A 1 220 ? -14.049 17.721 -0.687 1.00 87.81 220 GLU A O 1
ATOM 1840 N N . LYS A 1 221 ? -13.140 16.281 -2.148 1.00 88.25 221 LYS A N 1
ATOM 1841 C CA . LYS A 1 221 ? -13.632 16.970 -3.343 1.00 88.25 221 LYS A CA 1
ATOM 1842 C C . LYS A 1 221 ? -15.135 16.723 -3.472 1.00 88.25 221 LYS A C 1
ATOM 1844 O O . LYS A 1 221 ? -15.561 15.577 -3.584 1.00 88.25 221 LYS A O 1
ATOM 1849 N N . LYS A 1 222 ? -15.921 17.806 -3.494 1.00 83.00 222 LYS A N 1
ATOM 1850 C CA . LYS A 1 222 ? -17.396 17.766 -3.452 1.00 83.00 222 LYS A CA 1
ATOM 1851 C C . LYS A 1 222 ? -18.050 17.156 -4.698 1.00 83.00 222 LYS A C 1
ATOM 1853 O O . LYS A 1 222 ? -19.109 16.563 -4.570 1.00 83.00 222 LYS A O 1
ATOM 1858 N N . ASN A 1 223 ? -17.415 17.279 -5.867 1.00 83.56 223 ASN A N 1
ATOM 1859 C CA . 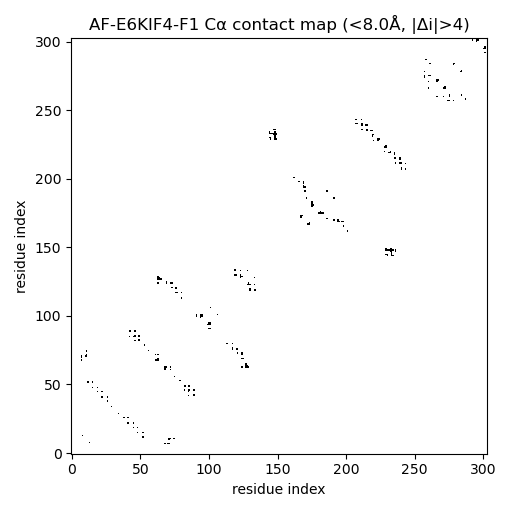ASN A 1 223 ? -17.901 16.744 -7.144 1.00 83.56 223 ASN A CA 1
ATOM 1860 C C . ASN A 1 223 ? -16.754 16.028 -7.882 1.00 83.56 223 ASN A C 1
ATOM 1862 O O . ASN A 1 223 ? -16.126 16.635 -8.751 1.00 83.56 223 ASN A O 1
ATOM 1866 N N . PRO A 1 224 ? -16.414 14.784 -7.502 1.00 85.56 224 PRO A N 1
ATOM 1867 C CA . PRO A 1 224 ? -15.366 14.025 -8.175 1.00 85.56 224 PRO A CA 1
ATOM 1868 C C . PRO A 1 224 ? -15.841 13.583 -9.568 1.00 85.56 224 PRO A C 1
ATOM 1870 O O . PRO A 1 224 ? -16.819 12.845 -9.694 1.00 85.56 224 PRO A O 1
ATOM 1873 N N . CYS A 1 225 ? -15.139 14.014 -10.616 1.00 86.19 225 CYS A N 1
ATOM 1874 C CA . CYS A 1 225 ? -15.460 13.650 -12.004 1.00 86.19 225 CYS A CA 1
ATOM 1875 C C . CYS A 1 225 ? -14.402 12.734 -12.623 1.00 86.19 225 CYS A C 1
ATOM 1877 O O . CYS A 1 225 ? -14.700 11.997 -13.560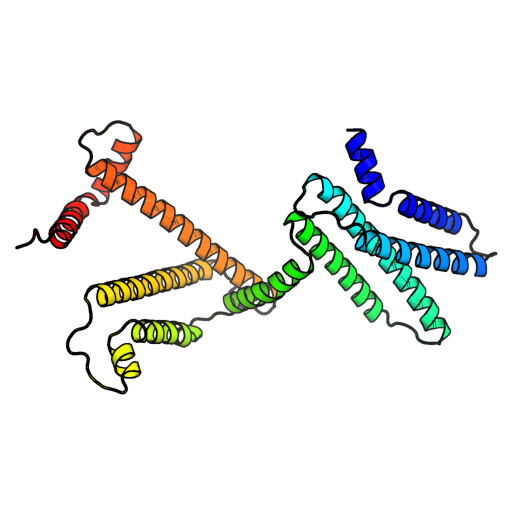 1.00 86.19 225 CYS A O 1
ATOM 1879 N N . TYR A 1 226 ? -13.181 12.753 -12.088 1.00 87.06 226 TYR A N 1
ATOM 1880 C CA . TYR A 1 226 ? -12.052 12.006 -12.628 1.00 87.06 226 TYR A CA 1
ATOM 1881 C C . TYR A 1 226 ? -11.580 10.920 -11.665 1.00 87.06 226 TYR A C 1
ATOM 1883 O O . TYR A 1 226 ? -11.761 11.008 -10.451 1.00 87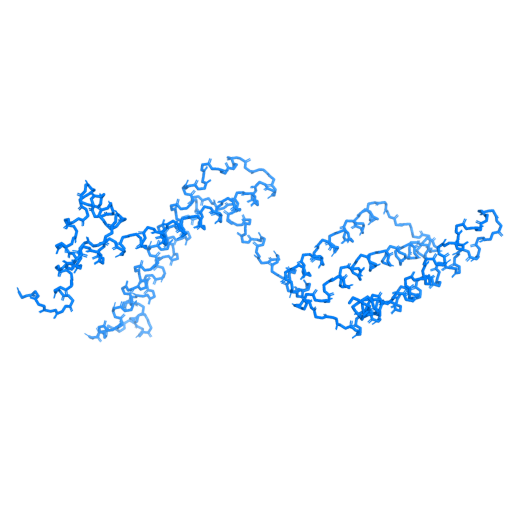.06 226 TYR A O 1
ATOM 1891 N N . PHE A 1 227 ? -10.918 9.899 -12.211 1.00 84.44 227 PHE A N 1
ATOM 1892 C CA . PHE A 1 227 ? -10.334 8.791 -11.449 1.00 84.44 227 PHE A CA 1
ATOM 1893 C C . PHE A 1 227 ? -9.476 9.267 -10.263 1.00 84.44 227 PHE A C 1
ATOM 1895 O O . PHE A 1 227 ? -9.577 8.747 -9.152 1.00 84.44 227 PHE A O 1
ATOM 1902 N N . GLU A 1 228 ? -8.666 10.299 -10.489 1.00 87.06 228 GLU A N 1
ATOM 1903 C CA . GLU A 1 228 ? -7.777 10.894 -9.490 1.00 87.06 228 GLU A CA 1
ATOM 1904 C C . GLU A 1 228 ? -8.542 11.549 -8.334 1.00 87.06 228 GLU A C 1
ATOM 1906 O O . GLU A 1 228 ? -8.079 11.525 -7.193 1.00 87.06 228 GLU A O 1
ATOM 1911 N N . ASP A 1 229 ? -9.734 12.091 -8.599 1.00 87.19 229 ASP A N 1
ATOM 1912 C CA . ASP A 1 229 ? -10.581 12.684 -7.566 1.00 87.19 229 ASP A CA 1
ATOM 1913 C C . ASP A 1 229 ? -11.092 11.610 -6.602 1.00 87.19 229 ASP A C 1
ATOM 1915 O O . ASP A 1 229 ? -11.027 11.789 -5.385 1.00 87.19 229 ASP A O 1
ATOM 1919 N N . TYR A 1 230 ? -11.533 10.466 -7.134 1.00 87.00 230 TYR A N 1
ATOM 1920 C CA . TYR A 1 230 ? -11.954 9.324 -6.321 1.00 87.00 230 TYR A CA 1
ATOM 1921 C C . TYR A 1 230 ? -10.787 8.737 -5.530 1.00 87.00 230 TYR A C 1
ATOM 1923 O O . TYR A 1 230 ? -10.935 8.448 -4.344 1.00 87.00 230 TYR A O 1
ATOM 1931 N N . LEU A 1 231 ? -9.607 8.617 -6.143 1.00 87.19 231 LEU A N 1
ATOM 1932 C CA . LEU A 1 231 ? -8.411 8.154 -5.441 1.00 87.19 231 LEU A CA 1
ATOM 1933 C C . LEU A 1 231 ? -8.037 9.094 -4.284 1.00 87.19 231 LEU A C 1
ATOM 1935 O O . LEU A 1 231 ? -7.762 8.635 -3.175 1.00 87.19 231 LEU A O 1
ATOM 1939 N N . SER A 1 232 ? -8.076 10.407 -4.531 1.00 87.50 232 SER A N 1
ATOM 1940 C CA . SER A 1 232 ? -7.811 11.437 -3.525 1.00 87.50 232 SER A CA 1
ATOM 1941 C C . SER A 1 232 ? -8.809 11.362 -2.373 1.00 87.50 232 SER A C 1
ATOM 1943 O O . SER A 1 232 ? -8.396 11.357 -1.218 1.00 87.50 232 SER A O 1
ATOM 1945 N N . ASN A 1 233 ? -10.109 11.258 -2.661 1.00 89.94 233 ASN A N 1
ATOM 1946 C CA . ASN A 1 233 ? -11.140 11.131 -1.629 1.00 89.94 233 ASN A CA 1
ATOM 1947 C C . ASN A 1 233 ? -10.966 9.840 -0.812 1.00 89.94 233 ASN A C 1
ATOM 1949 O O . ASN A 1 233 ? -11.062 9.862 0.416 1.00 89.94 233 ASN A O 1
ATOM 1953 N N . GLY A 1 234 ? -10.639 8.724 -1.472 1.00 86.50 234 GLY A N 1
ATOM 1954 C CA . GLY A 1 234 ? -10.332 7.458 -0.808 1.00 86.50 234 GLY A CA 1
ATOM 1955 C C . GLY A 1 234 ? -9.136 7.569 0.137 1.00 86.50 234 GLY A C 1
ATOM 1956 O O . GLY A 1 234 ? -9.204 7.115 1.280 1.00 86.50 234 GLY A O 1
ATOM 1957 N N . ALA A 1 235 ? -8.062 8.231 -0.298 1.00 87.12 235 ALA A N 1
ATOM 1958 C CA . ALA A 1 235 ? -6.892 8.486 0.537 1.00 87.12 235 ALA A CA 1
ATOM 1959 C C . ALA A 1 235 ? -7.232 9.379 1.742 1.00 87.12 235 ALA A C 1
ATOM 1961 O O . ALA A 1 235 ? -6.881 9.036 2.871 1.00 87.12 235 ALA A O 1
ATOM 1962 N N . THR A 1 236 ? -7.978 10.469 1.535 1.00 89.19 236 THR A N 1
ATOM 1963 C CA . THR A 1 236 ? -8.453 11.361 2.607 1.00 89.19 236 THR A CA 1
ATOM 1964 C C . THR A 1 236 ? -9.239 10.599 3.675 1.00 89.19 236 THR A C 1
ATOM 1966 O O . THR A 1 236 ? -9.028 10.808 4.871 1.00 89.19 236 THR A O 1
ATOM 1969 N N . ARG A 1 237 ? -10.095 9.657 3.266 1.00 87.88 237 ARG A N 1
ATOM 1970 C CA . ARG A 1 237 ? -10.848 8.780 4.179 1.00 87.88 237 ARG A CA 1
ATOM 1971 C C . ARG A 1 237 ? -9.938 7.859 4.982 1.00 87.88 237 ARG A C 1
ATOM 1973 O O . ARG A 1 237 ? -10.082 7.773 6.200 1.00 87.88 237 ARG A O 1
ATOM 1980 N N . VAL A 1 238 ? -8.959 7.223 4.338 1.00 86.62 238 VAL A N 1
ATOM 1981 C CA . VAL A 1 238 ? -7.967 6.382 5.032 1.00 86.62 238 VAL A CA 1
ATOM 1982 C C . VAL A 1 238 ? -7.161 7.201 6.042 1.00 86.62 238 VAL A C 1
ATOM 1984 O O . VAL A 1 238 ? -6.984 6.768 7.181 1.00 86.62 238 VAL A O 1
ATOM 1987 N N . TYR A 1 239 ? -6.708 8.400 5.668 1.00 87.06 239 TYR A N 1
ATOM 1988 C CA . TYR A 1 239 ? -5.966 9.279 6.573 1.00 87.06 239 TYR A CA 1
ATOM 1989 C C . TYR A 1 239 ? -6.811 9.751 7.753 1.00 87.06 239 TYR A C 1
ATOM 1991 O O . TYR A 1 239 ? -6.333 9.712 8.886 1.00 87.06 239 TYR A O 1
ATOM 1999 N N . SER A 1 240 ? -8.072 10.116 7.517 1.00 87.00 240 SER A N 1
ATOM 2000 C CA . SER A 1 240 ? -9.032 10.429 8.580 1.00 87.00 240 SER A CA 1
ATOM 2001 C C . SER A 1 240 ? -9.185 9.256 9.554 1.00 87.00 240 SER A C 1
ATOM 2003 O O . SER A 1 240 ? -9.135 9.444 10.771 1.00 87.00 240 SER A O 1
ATOM 2005 N N . MET A 1 241 ? -9.302 8.028 9.038 1.00 86.31 241 MET A N 1
ATOM 2006 C CA . MET A 1 241 ? -9.475 6.831 9.865 1.00 86.31 241 MET A CA 1
ATOM 2007 C C . MET A 1 241 ? -8.229 6.551 10.706 1.00 86.31 241 MET A C 1
ATOM 2009 O O . MET A 1 241 ? -8.336 6.312 11.909 1.00 86.31 241 MET A O 1
ATOM 2013 N N . LEU A 1 242 ? -7.041 6.633 10.100 1.00 86.94 242 LEU A N 1
ATOM 2014 C CA . LEU A 1 242 ? -5.766 6.481 10.804 1.00 86.94 242 LEU A CA 1
ATOM 2015 C C . LEU A 1 242 ? -5.592 7.544 11.892 1.00 86.94 242 LEU A C 1
ATOM 2017 O O . LEU A 1 242 ? -5.238 7.211 13.023 1.00 86.9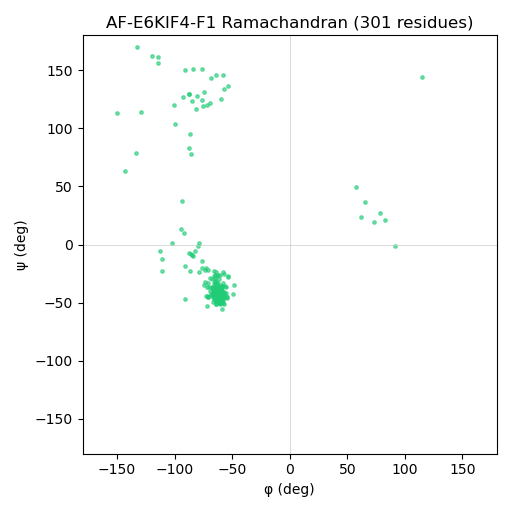4 242 LEU A O 1
ATOM 2021 N N . PHE A 1 243 ? -5.890 8.805 11.577 1.00 87.12 243 PHE A N 1
ATOM 2022 C CA . PHE A 1 243 ? -5.841 9.907 12.534 1.00 87.12 243 PHE A CA 1
ATOM 2023 C C . PHE A 1 243 ? -6.761 9.657 13.735 1.00 87.12 243 PHE A C 1
ATOM 2025 O O . PHE A 1 243 ? -6.362 9.867 14.883 1.00 87.12 243 PHE A O 1
ATOM 2032 N N . LEU A 1 244 ? -7.970 9.151 13.483 1.00 87.81 244 LEU A N 1
ATOM 2033 C CA . LEU A 1 244 ? -8.927 8.787 14.524 1.00 87.81 244 LEU A CA 1
ATOM 2034 C C . LEU A 1 244 ? -8.432 7.654 15.413 1.00 87.81 244 LEU A C 1
ATOM 2036 O O . LEU A 1 244 ? -8.510 7.761 16.635 1.00 87.81 244 LEU A O 1
ATOM 2040 N N . VAL A 1 245 ? -7.905 6.582 14.820 1.00 84.88 245 VAL A N 1
ATOM 2041 C CA . VAL A 1 245 ? -7.359 5.444 15.570 1.00 84.88 245 VAL A CA 1
ATOM 2042 C C . VAL A 1 245 ? -6.208 5.897 16.467 1.00 84.88 245 VAL A C 1
ATOM 2044 O O . VAL A 1 245 ? -6.204 5.583 17.656 1.00 84.88 245 VAL A O 1
ATOM 2047 N N . VAL A 1 246 ? -5.270 6.687 15.937 1.00 87.50 246 VAL A N 1
ATOM 2048 C CA . VAL A 1 246 ? -4.140 7.224 16.715 1.00 87.50 246 VAL A CA 1
ATOM 2049 C C . VAL A 1 246 ? -4.634 8.125 17.846 1.00 87.50 246 VAL A C 1
ATOM 2051 O O . VAL A 1 246 ? -4.198 7.982 18.988 1.00 87.50 246 VAL A O 1
ATOM 2054 N N . SER A 1 247 ? -5.597 9.000 17.561 1.00 86.81 247 SER A N 1
ATOM 2055 C CA . SER A 1 247 ? -6.195 9.892 18.556 1.00 86.81 247 SER A CA 1
ATOM 2056 C C . SER A 1 247 ? -6.918 9.121 19.664 1.00 86.81 247 SER A C 1
ATOM 2058 O O . SER A 1 247 ? -6.772 9.461 20.836 1.00 86.81 247 SER A O 1
ATOM 2060 N N . MET A 1 248 ? -7.631 8.040 19.331 1.00 86.56 248 MET A N 1
ATOM 2061 C CA . MET A 1 248 ? -8.264 7.155 20.314 1.00 86.56 248 MET A CA 1
ATOM 2062 C C . MET A 1 248 ? -7.233 6.444 21.189 1.00 86.56 248 MET A C 1
ATOM 2064 O O . MET A 1 248 ? -7.411 6.393 22.402 1.00 86.56 248 MET A O 1
ATOM 2068 N N . ILE A 1 249 ? -6.134 5.943 20.615 1.00 87.56 249 ILE A N 1
ATOM 2069 C CA . ILE A 1 249 ? -5.044 5.322 21.389 1.00 87.56 249 ILE A CA 1
ATOM 2070 C C . ILE A 1 249 ? -4.468 6.321 22.398 1.00 87.56 249 ILE A C 1
ATOM 2072 O O . ILE A 1 249 ? -4.314 5.986 23.573 1.00 87.56 249 ILE A O 1
ATOM 2076 N N . ILE A 1 250 ? -4.198 7.555 21.965 1.00 89.50 250 ILE A N 1
ATOM 2077 C CA . ILE A 1 250 ? -3.687 8.619 22.839 1.00 89.50 250 ILE A CA 1
ATOM 2078 C C . ILE A 1 250 ? -4.705 8.943 23.939 1.00 89.50 250 ILE A C 1
ATOM 2080 O O . ILE A 1 250 ? -4.345 8.986 25.115 1.00 89.50 250 ILE A O 1
ATOM 2084 N N . LEU A 1 251 ? -5.979 9.120 23.580 1.00 89.56 251 LEU A N 1
ATOM 2085 C CA . LEU A 1 251 ? -7.055 9.428 24.522 1.00 89.56 251 LEU A CA 1
ATOM 2086 C C . LEU A 1 251 ? -7.222 8.326 25.575 1.00 89.56 251 LEU A C 1
ATOM 2088 O O . LEU A 1 251 ? -7.260 8.621 26.769 1.00 89.56 251 LEU A O 1
ATOM 2092 N N . PHE A 1 252 ? -7.264 7.058 25.159 1.00 87.06 252 PHE A N 1
ATOM 2093 C CA . PHE A 1 252 ? -7.322 5.929 26.086 1.00 87.06 252 PHE A CA 1
ATOM 2094 C C . PHE A 1 252 ? -6.072 5.844 26.961 1.00 87.06 252 PHE A C 1
ATOM 2096 O O . PHE A 1 252 ? -6.202 5.581 28.155 1.00 87.06 252 PHE A O 1
ATOM 2103 N N . GLY A 1 253 ? -4.885 6.122 26.415 1.00 87.31 253 GLY A N 1
ATOM 2104 C CA . GLY A 1 253 ? -3.645 6.198 27.188 1.00 87.31 253 GLY A CA 1
ATOM 2105 C C . GLY A 1 253 ? -3.700 7.265 28.284 1.00 87.31 253 GLY A C 1
ATOM 2106 O O . GLY A 1 253 ? -3.361 6.986 29.435 1.00 87.31 253 GLY A O 1
ATOM 2107 N N . ILE A 1 254 ? -4.199 8.463 27.961 1.00 86.50 254 ILE A N 1
ATOM 2108 C CA . ILE A 1 254 ? -4.369 9.564 28.923 1.00 86.50 254 ILE A CA 1
ATOM 2109 C C . ILE A 1 254 ? -5.413 9.206 29.985 1.00 86.50 254 ILE A C 1
ATOM 2111 O O . ILE A 1 254 ? -5.157 9.395 31.174 1.00 86.50 254 ILE A O 1
ATOM 2115 N N . LEU A 1 255 ? -6.571 8.670 29.586 1.00 86.06 255 LEU A N 1
ATOM 2116 C CA . LEU A 1 255 ? -7.627 8.260 30.518 1.00 86.06 255 LEU A CA 1
ATOM 2117 C C . LEU A 1 255 ? -7.141 7.161 31.463 1.00 86.06 255 LEU A C 1
ATOM 2119 O O . LEU A 1 255 ? -7.363 7.242 32.671 1.00 86.06 255 LEU A O 1
ATOM 2123 N N . PHE A 1 256 ? -6.448 6.154 30.933 1.00 84.44 256 PHE A N 1
ATOM 2124 C CA . PHE A 1 256 ? -5.871 5.084 31.738 1.00 84.44 256 PHE A CA 1
ATOM 2125 C C . PHE A 1 256 ? -4.842 5.633 32.729 1.00 84.44 256 PHE A C 1
ATOM 2127 O O . PHE A 1 256 ? -4.921 5.333 33.920 1.00 84.44 256 PHE A O 1
ATOM 2134 N N . GLY A 1 257 ? -3.936 6.501 32.267 1.00 84.38 257 GLY A N 1
ATOM 2135 C CA . GLY A 1 257 ? -2.974 7.192 33.125 1.00 84.38 257 GLY A CA 1
ATOM 2136 C C . GLY A 1 257 ? -3.650 8.018 34.223 1.00 84.38 257 GLY A C 1
ATOM 2137 O O . GLY A 1 257 ? -3.248 7.940 35.382 1.00 84.38 257 GLY A O 1
ATOM 2138 N N . TYR A 1 258 ? -4.723 8.744 33.898 1.00 86.00 258 TYR A N 1
ATOM 2139 C CA . TYR A 1 258 ? -5.507 9.507 34.871 1.00 86.00 258 TYR A CA 1
ATOM 2140 C C . TYR A 1 258 ? -6.118 8.610 35.956 1.00 86.00 258 TYR A C 1
ATOM 2142 O O . TYR A 1 258 ? -5.927 8.876 37.140 1.00 86.00 258 TYR A O 1
ATOM 2150 N N . TYR A 1 259 ? -6.820 7.533 35.586 1.00 83.81 259 TYR A N 1
ATOM 2151 C CA . TYR A 1 259 ? -7.448 6.638 36.569 1.00 83.81 259 TYR A CA 1
ATOM 2152 C C . TYR A 1 259 ? -6.436 5.827 37.378 1.00 83.81 259 TYR A C 1
ATOM 2154 O O . TYR A 1 259 ? -6.711 5.479 38.529 1.00 83.81 259 TYR A O 1
ATOM 2162 N N . TYR A 1 260 ? -5.273 5.532 36.798 1.00 83.69 260 TYR A N 1
ATOM 2163 C CA . TYR A 1 260 ? -4.159 4.934 37.519 1.00 83.69 260 TYR A CA 1
ATOM 2164 C C . TYR A 1 260 ? -3.644 5.883 38.609 1.00 83.69 260 TYR A C 1
ATOM 2166 O O . TYR A 1 260 ? -3.602 5.500 39.777 1.00 83.69 260 TYR A O 1
ATOM 2174 N N . LEU A 1 261 ? -3.357 7.140 38.252 1.00 83.81 261 LEU A N 1
ATOM 2175 C CA . LEU A 1 261 ? -2.914 8.172 39.195 1.00 83.81 261 LEU A CA 1
ATOM 2176 C C . LEU A 1 261 ? -3.964 8.463 40.274 1.00 83.81 261 LEU A C 1
ATOM 2178 O O . LEU A 1 261 ? -3.621 8.575 41.445 1.00 83.81 261 LEU A O 1
ATOM 2182 N N . LEU A 1 262 ? -5.247 8.525 39.906 1.00 82.25 262 LEU A N 1
ATOM 2183 C CA . LEU A 1 262 ? -6.347 8.791 40.840 1.00 82.25 262 LEU A CA 1
ATOM 2184 C C . LEU A 1 262 ? -6.482 7.714 41.931 1.00 82.25 262 LEU A C 1
ATOM 2186 O O . LEU A 1 262 ? -7.016 7.990 43.003 1.00 82.25 262 LEU A O 1
ATOM 2190 N N . ASN A 1 263 ? -6.037 6.484 41.656 1.00 77.94 263 ASN A N 1
ATOM 2191 C CA . ASN A 1 263 ? -6.109 5.360 42.591 1.00 77.94 263 ASN A CA 1
ATOM 2192 C C . ASN A 1 263 ? -4.765 5.047 43.280 1.00 77.94 263 ASN A C 1
ATOM 2194 O O . ASN A 1 263 ? -4.710 4.122 44.095 1.00 77.94 263 ASN A O 1
ATOM 2198 N N . GLN A 1 264 ? -3.699 5.806 43.002 1.00 78.31 264 GLN A N 1
ATOM 2199 C CA . GLN A 1 264 ? -2.452 5.752 43.769 1.00 78.31 264 GLN A CA 1
ATOM 2200 C C . GLN A 1 264 ? -2.526 6.642 45.020 1.00 78.31 264 GLN A C 1
ATOM 2202 O O . GLN A 1 264 ? -3.237 7.641 45.056 1.00 78.31 264 GLN A O 1
ATOM 2207 N N . LYS A 1 265 ? -1.786 6.266 46.074 1.00 61.12 265 LYS A N 1
ATOM 2208 C CA . LYS A 1 265 ? -1.760 6.989 47.361 1.00 61.12 265 LYS A CA 1
ATOM 2209 C C . LYS A 1 265 ? -0.767 8.162 47.404 1.00 61.12 265 LYS A C 1
ATOM 2211 O O . LYS A 1 265 ? -0.797 8.919 48.369 1.00 61.12 265 LYS A O 1
ATOM 2216 N N . THR A 1 266 ? 0.097 8.323 46.403 1.00 60.03 266 THR A N 1
ATOM 2217 C CA . THR A 1 266 ? 1.154 9.347 46.378 1.00 60.03 266 THR A CA 1
ATOM 2218 C C . THR A 1 266 ? 1.109 10.147 45.072 1.00 60.03 266 THR A C 1
ATOM 2220 O O . THR A 1 266 ? 1.338 9.618 43.988 1.00 60.03 266 THR A O 1
ATOM 2223 N N . GLU A 1 267 ? 0.791 11.443 45.164 1.00 62.38 267 GLU A N 1
ATOM 2224 C CA . GLU A 1 267 ? 0.805 12.377 44.027 1.00 62.38 267 GLU A CA 1
ATOM 2225 C C . GLU A 1 267 ? 2.215 12.967 43.829 1.00 62.38 267 GLU A C 1
ATOM 2227 O O . GLU A 1 267 ? 2.491 14.111 44.209 1.00 62.38 267 GLU A O 1
ATOM 2232 N N . GLU A 1 268 ? 3.129 12.201 43.237 1.00 67.81 268 GLU A N 1
ATOM 2233 C CA . GLU A 1 268 ? 4.492 12.675 42.968 1.00 67.81 268 GLU A CA 1
ATOM 2234 C C . GLU A 1 268 ? 4.663 13.110 41.500 1.00 67.81 268 GLU A C 1
ATOM 2236 O O . GLU A 1 268 ? 4.466 12.340 40.564 1.00 67.81 268 GLU A O 1
ATOM 2241 N N . GLY A 1 269 ? 5.021 14.386 41.292 1.00 75.06 269 GLY A N 1
ATOM 2242 C CA . GLY A 1 269 ? 5.363 14.959 39.981 1.00 75.06 269 GLY A CA 1
ATOM 2243 C C . GLY A 1 269 ? 4.410 16.049 39.460 1.00 75.06 269 GLY A C 1
ATOM 2244 O O . GLY A 1 269 ? 3.191 15.994 39.631 1.00 75.06 269 GLY A O 1
ATOM 2245 N N . ARG A 1 270 ? 4.965 17.064 38.772 1.00 79.75 270 ARG A N 1
ATOM 2246 C CA . ARG A 1 270 ? 4.189 18.195 38.205 1.00 79.75 270 ARG A CA 1
ATOM 2247 C C . ARG A 1 270 ? 3.161 17.744 37.162 1.00 79.75 270 ARG A C 1
ATOM 2249 O O . ARG A 1 270 ? 2.057 18.276 37.129 1.00 79.75 270 ARG A O 1
ATOM 2256 N N . VAL A 1 271 ? 3.513 16.753 36.339 1.00 78.69 271 VAL A N 1
ATOM 2257 C CA . VAL A 1 271 ? 2.646 16.222 35.272 1.00 78.69 271 VAL A CA 1
ATOM 2258 C C . VAL A 1 271 ? 1.445 15.468 35.853 1.00 78.69 271 VAL A C 1
ATOM 2260 O O . VAL A 1 271 ? 0.326 15.651 35.380 1.00 78.69 271 VAL A O 1
ATOM 2263 N N . ALA A 1 272 ? 1.647 14.689 36.921 1.00 80.06 272 ALA A N 1
ATOM 2264 C CA . ALA A 1 272 ? 0.573 13.967 37.601 1.00 80.06 272 ALA A CA 1
ATOM 2265 C C . ALA A 1 272 ? -0.452 14.925 38.228 1.00 80.06 272 ALA A C 1
ATOM 2267 O O . ALA A 1 272 ? -1.652 14.784 37.997 1.00 80.06 272 ALA A O 1
ATOM 2268 N N . LYS A 1 273 ? 0.017 15.964 38.937 1.00 82.62 273 LYS A N 1
ATOM 2269 C CA . LYS A 1 273 ? -0.858 17.009 39.502 1.00 82.62 273 LYS A CA 1
ATOM 2270 C C . LYS A 1 273 ? -1.636 17.759 38.423 1.00 82.62 273 LYS A C 1
ATOM 2272 O O . LYS A 1 273 ? -2.821 18.034 38.597 1.00 82.62 273 LYS A O 1
ATOM 2277 N N . PHE A 1 274 ? -0.993 18.062 37.296 1.00 83.69 274 PHE A N 1
ATOM 2278 C CA . PHE A 1 274 ? -1.643 18.715 36.161 1.00 83.69 274 PHE A CA 1
ATOM 2279 C C . PHE A 1 274 ? -2.754 17.846 35.550 1.00 83.69 274 PHE A C 1
ATOM 2281 O O . PHE A 1 274 ? -3.881 18.320 35.406 1.00 83.69 274 PHE A O 1
ATOM 2288 N N . LEU A 1 275 ? -2.476 16.566 35.273 1.00 83.56 275 LEU A N 1
ATOM 2289 C CA . LEU A 1 275 ? -3.469 15.604 34.777 1.00 83.56 275 LEU A CA 1
ATOM 2290 C C . LEU A 1 275 ? -4.645 15.434 35.747 1.00 83.56 275 LEU A C 1
ATOM 2292 O O . LEU A 1 275 ? -5.800 15.453 35.320 1.00 83.56 275 LEU A O 1
ATOM 2296 N N . LEU A 1 276 ? -4.371 15.311 37.049 1.00 84.25 276 LEU A N 1
ATOM 2297 C CA . LEU A 1 276 ? -5.406 15.173 38.074 1.00 84.25 276 LEU A CA 1
ATOM 2298 C C . LEU A 1 276 ? -6.285 16.424 38.178 1.00 84.25 276 LEU A C 1
ATOM 2300 O O . LEU A 1 276 ? -7.508 16.298 38.239 1.00 84.25 276 LEU A O 1
ATOM 2304 N N . ASN A 1 277 ? -5.691 17.620 38.145 1.00 86.00 277 ASN A N 1
ATOM 2305 C CA . ASN A 1 277 ? -6.431 18.883 38.172 1.00 86.00 277 ASN A CA 1
ATOM 2306 C C . ASN A 1 277 ? -7.308 19.066 36.933 1.00 86.00 277 ASN A C 1
ATOM 2308 O O . ASN A 1 277 ? -8.473 19.439 37.067 1.00 86.00 277 ASN A O 1
ATOM 2312 N N . ILE A 1 278 ? -6.782 18.776 35.739 1.00 84.81 278 ILE A N 1
ATOM 2313 C CA . ILE A 1 278 ? -7.572 18.827 34.503 1.00 84.81 278 ILE A CA 1
ATOM 2314 C C . ILE A 1 278 ? -8.724 17.830 34.571 1.00 84.81 278 ILE A C 1
ATOM 2316 O O . ILE A 1 278 ? -9.868 18.204 34.315 1.00 84.81 278 ILE A O 1
ATOM 2320 N N . GLY A 1 279 ? -8.456 16.583 34.961 1.00 82.81 279 GLY A N 1
ATOM 2321 C CA . GLY A 1 279 ? -9.502 15.570 35.024 1.00 82.81 279 GLY A CA 1
ATOM 2322 C C . GLY A 1 279 ? -10.579 15.882 36.064 1.00 82.81 279 GLY A C 1
ATOM 2323 O O . GLY A 1 279 ? -11.758 15.723 35.764 1.00 82.81 279 GLY A O 1
ATOM 2324 N N . LYS A 1 280 ? -10.211 16.420 37.238 1.00 85.00 280 LYS A N 1
ATOM 2325 C CA . LYS A 1 280 ? -11.172 16.926 38.241 1.00 85.00 280 LYS A CA 1
ATOM 2326 C C . LYS A 1 280 ? -11.995 18.097 37.696 1.00 85.00 280 LYS A C 1
ATOM 2328 O O . LYS A 1 280 ? -13.206 18.124 37.878 1.00 85.00 280 LYS A O 1
ATOM 2333 N N . LYS A 1 281 ? -11.374 19.035 36.969 1.00 88.31 281 LYS A N 1
ATOM 2334 C CA . LYS A 1 281 ? -12.078 20.175 36.352 1.00 88.31 281 LYS A CA 1
ATOM 2335 C C . LYS A 1 281 ? -13.112 19.731 35.310 1.00 88.31 281 LYS A C 1
ATOM 2337 O O . LYS A 1 281 ? -14.160 20.354 35.196 1.00 88.31 281 LYS A O 1
ATOM 2342 N N . ILE A 1 282 ? -12.824 18.656 34.576 1.00 84.25 282 ILE A N 1
ATOM 2343 C CA . ILE A 1 282 ? -13.727 18.061 33.574 1.00 84.25 282 ILE A CA 1
ATOM 2344 C C . ILE A 1 282 ? -14.751 17.102 34.228 1.00 84.25 282 ILE A C 1
ATOM 2346 O O . ILE A 1 282 ? -15.719 16.697 33.590 1.00 84.25 282 ILE A O 1
ATOM 2350 N N . GLY A 1 283 ? -14.596 16.768 35.515 1.00 80.94 283 GLY A N 1
ATOM 2351 C CA . GLY A 1 283 ? -15.512 15.897 36.261 1.00 80.94 283 GLY A CA 1
ATOM 2352 C C . GLY A 1 283 ? -15.275 14.394 36.064 1.00 80.94 283 GLY A C 1
ATOM 2353 O O . GLY A 1 283 ? -16.183 13.596 36.300 1.00 80.94 283 GLY A O 1
ATOM 2354 N N . LEU A 1 284 ? -14.077 13.985 35.625 1.00 83.00 284 LEU A N 1
ATOM 2355 C CA . LEU A 1 284 ? -13.706 12.569 35.452 1.00 83.00 284 LEU A CA 1
ATOM 2356 C C . LEU A 1 284 ? -13.641 11.802 36.784 1.00 83.00 284 LEU A C 1
ATOM 2358 O O . LEU A 1 284 ? -13.805 10.583 36.816 1.00 83.00 284 LEU A O 1
ATOM 2362 N N . ASP A 1 285 ? -13.456 12.500 37.899 1.00 79.06 285 ASP A N 1
ATOM 2363 C CA . ASP A 1 285 ? -13.479 11.938 39.248 1.00 79.06 285 ASP A CA 1
ATOM 2364 C C . ASP A 1 285 ? -14.849 11.337 39.601 1.00 79.06 285 ASP A C 1
ATOM 2366 O O . ASP A 1 285 ? -14.917 10.295 40.259 1.00 79.06 285 ASP A O 1
ATOM 2370 N N . LYS A 1 286 ? -15.938 11.917 39.076 1.00 81.81 286 LYS A N 1
ATOM 2371 C CA . LYS A 1 286 ? -17.304 11.392 39.239 1.00 81.81 286 LYS A CA 1
ATOM 2372 C C . LYS A 1 286 ? -17.484 10.027 38.582 1.00 81.81 286 LYS A C 1
ATOM 2374 O O . LYS A 1 286 ? -18.236 9.205 39.091 1.00 81.81 286 LYS A O 1
ATOM 2379 N N . PHE A 1 287 ? -16.768 9.743 37.495 1.00 81.44 287 PHE A N 1
ATOM 2380 C CA . PHE A 1 287 ? -16.810 8.429 36.848 1.00 81.44 287 PHE A CA 1
ATOM 2381 C C . PHE A 1 287 ? -16.090 7.348 37.657 1.00 81.44 287 PHE A C 1
ATOM 2383 O O . PHE A 1 287 ? -16.394 6.166 37.495 1.00 81.44 287 PHE A O 1
ATOM 2390 N N . ASN A 1 288 ? -15.187 7.715 38.572 1.00 80.69 288 ASN A N 1
ATOM 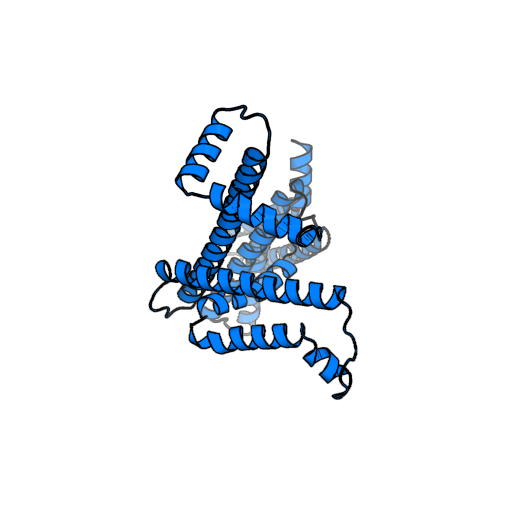2391 C CA . ASN A 1 288 ? -14.481 6.742 39.403 1.00 80.69 288 ASN A CA 1
ATOM 2392 C C . ASN A 1 288 ? -15.439 5.969 40.329 1.00 80.69 288 ASN A C 1
ATOM 2394 O O . ASN A 1 288 ? -15.232 4.782 40.573 1.00 80.69 288 ASN A O 1
ATOM 2398 N N . SER A 1 289 ? -16.509 6.601 40.829 1.00 79.69 289 SER A N 1
ATOM 2399 C CA . SER A 1 289 ? -17.523 5.913 41.647 1.00 79.69 289 SER A CA 1
ATOM 2400 C C . SER A 1 289 ? -18.297 4.879 40.823 1.00 79.69 289 SER A C 1
ATOM 2402 O O . SER A 1 289 ? -18.461 3.739 41.260 1.00 79.69 289 SER A O 1
ATOM 2404 N N . THR A 1 290 ? -18.669 5.232 39.592 1.00 82.31 290 THR A N 1
ATOM 2405 C CA . THR A 1 290 ? -19.310 4.337 38.624 1.00 82.31 290 THR A CA 1
ATOM 2406 C C . THR A 1 290 ? -18.393 3.177 38.230 1.00 82.31 290 THR A C 1
ATOM 2408 O O . THR A 1 290 ? -18.819 2.025 38.222 1.00 82.31 290 THR A O 1
ATOM 2411 N N . ILE A 1 291 ? -17.108 3.437 37.974 1.00 81.38 291 ILE A N 1
ATOM 2412 C CA . ILE A 1 291 ? -16.119 2.385 37.688 1.00 81.38 291 ILE A CA 1
ATOM 2413 C C . ILE A 1 291 ? -15.989 1.438 38.884 1.00 81.38 291 ILE A C 1
ATOM 2415 O O . ILE A 1 291 ? -16.008 0.221 38.708 1.00 81.38 291 ILE A O 1
ATOM 2419 N N . LYS A 1 292 ? -15.922 1.968 40.111 1.00 81.31 292 LYS A N 1
ATOM 2420 C CA . LYS A 1 292 ? -15.891 1.151 41.333 1.00 81.31 292 LYS A CA 1
ATOM 2421 C C . LYS A 1 292 ? -17.153 0.301 41.486 1.00 81.31 292 LYS A C 1
ATOM 2423 O O . LYS A 1 292 ? -17.033 -0.853 41.888 1.00 81.31 292 LYS A O 1
ATOM 2428 N N . LEU A 1 293 ? -18.330 0.816 41.126 1.00 83.69 293 LEU A N 1
ATOM 2429 C CA . LEU A 1 293 ? -19.576 0.040 41.080 1.00 83.69 293 LEU A CA 1
ATOM 2430 C C . LEU A 1 293 ? -19.490 -1.111 40.071 1.00 83.69 293 LEU A C 1
ATOM 2432 O O . LEU A 1 293 ? -19.772 -2.247 40.438 1.00 83.69 293 LEU A O 1
ATOM 2436 N N . TYR A 1 294 ? -19.018 -0.864 38.846 1.00 82.81 294 TYR A N 1
ATOM 2437 C CA . TYR A 1 294 ? -18.810 -1.928 37.856 1.00 82.81 294 TYR A CA 1
ATOM 2438 C C . TYR A 1 294 ? -17.776 -2.968 38.310 1.00 82.81 294 TYR A C 1
ATOM 2440 O O . TYR A 1 294 ? -17.958 -4.162 38.081 1.00 82.81 294 TYR A O 1
ATOM 2448 N N . VAL A 1 295 ? -16.707 -2.547 38.994 1.00 82.56 295 VAL A N 1
ATOM 2449 C CA . VAL A 1 295 ? -15.707 -3.462 39.570 1.00 82.56 295 VAL A CA 1
ATOM 2450 C C . VAL A 1 295 ? -16.317 -4.312 40.685 1.00 82.56 295 VAL A C 1
ATOM 2452 O O . VAL A 1 295 ? -16.099 -5.522 40.700 1.00 82.56 295 VAL A O 1
ATOM 2455 N N . LYS A 1 296 ? -17.111 -3.718 41.584 1.00 84.12 296 LYS A N 1
ATOM 2456 C CA . LYS A 1 296 ? -17.844 -4.458 42.623 1.00 84.12 296 LYS A CA 1
ATOM 2457 C C . LYS A 1 296 ? -18.853 -5.433 42.014 1.00 84.12 296 LYS A C 1
ATOM 2459 O O . LYS A 1 296 ? -18.894 -6.586 42.430 1.00 84.12 296 LYS A O 1
ATOM 2464 N N . ALA A 1 297 ? -19.596 -5.014 40.985 1.00 82.56 297 ALA A N 1
ATOM 2465 C CA . ALA A 1 297 ? -20.527 -5.874 40.245 1.00 82.56 297 ALA A CA 1
ATOM 2466 C C . ALA A 1 297 ? -19.791 -7.075 39.645 1.00 82.56 297 ALA A C 1
ATOM 2468 O O . ALA A 1 297 ? -20.204 -8.216 39.825 1.00 82.56 297 ALA A O 1
ATOM 2469 N N . LYS A 1 298 ? -18.650 -6.822 38.992 1.00 81.88 298 LYS A N 1
ATOM 2470 C CA . LYS A 1 298 ? -17.790 -7.861 38.412 1.00 81.88 298 LYS A CA 1
ATOM 2471 C C . LYS A 1 298 ? -17.299 -8.865 39.459 1.00 81.88 298 LYS A C 1
ATOM 2473 O O . LYS A 1 298 ? -17.166 -10.042 39.140 1.00 81.88 298 LYS A O 1
ATOM 2478 N N . LYS A 1 299 ? -17.012 -8.414 40.682 1.00 84.69 299 LYS A N 1
ATOM 2479 C CA . LYS A 1 299 ? -16.580 -9.269 41.798 1.00 84.69 299 LYS A CA 1
ATOM 2480 C C . LYS A 1 299 ? -17.734 -9.954 42.543 1.00 84.69 299 LYS A C 1
ATOM 2482 O O . LYS A 1 299 ? -17.470 -10.770 43.417 1.00 84.69 299 LYS A O 1
ATOM 2487 N N . GLY A 1 300 ? -18.991 -9.641 42.215 1.00 77.25 300 GLY A N 1
ATOM 2488 C CA . GLY A 1 300 ? -20.163 -10.148 42.938 1.00 77.25 300 GLY A CA 1
ATOM 2489 C C . GLY A 1 300 ? -20.361 -9.515 44.322 1.00 77.25 300 GLY A C 1
ATOM 2490 O O . GLY A 1 300 ? -21.040 -10.082 45.169 1.00 77.25 300 GLY A O 1
ATOM 2491 N N . GLU A 1 301 ? -19.758 -8.351 44.566 1.00 82.12 301 GLU A N 1
ATOM 2492 C CA . GLU A 1 301 ? -19.806 -7.637 45.852 1.00 82.12 301 GLU A CA 1
ATOM 2493 C C . GLU A 1 301 ? -21.024 -6.703 45.972 1.00 82.12 301 GLU A C 1
ATOM 2495 O O . GLU A 1 301 ? -21.265 -6.133 47.035 1.00 82.12 301 GLU A O 1
ATOM 2500 N N . LEU A 1 302 ? -21.784 -6.522 44.887 1.00 70.88 302 LEU A N 1
ATOM 2501 C CA . LEU A 1 302 ? -23.077 -5.841 44.906 1.00 70.88 302 LEU A CA 1
ATOM 2502 C C . LEU A 1 302 ? -24.156 -6.872 45.248 1.00 70.88 302 LEU A C 1
ATOM 2504 O O . LEU A 1 302 ? -24.598 -7.618 44.374 1.00 70.88 302 LEU A O 1
ATOM 2508 N N . LYS A 1 303 ? -24.495 -6.938 46.537 1.00 56.44 303 LYS A N 1
ATOM 2509 C CA . LYS A 1 303 ? -25.680 -7.624 47.056 1.00 56.44 303 LYS A CA 1
ATOM 2510 C C . LYS A 1 303 ? -26.840 -6.647 47.155 1.00 56.44 303 LYS A C 1
ATOM 2512 O O . LYS A 1 303 ? -26.569 -5.486 47.539 1.00 56.44 303 LYS A O 1
#

Secondary structure (DSSP, 8-state):
-HHHHHHHHHHTTHHHHHHHHHHHHHHHHS-TTT-HHHHHHHHHHHHHHHHHHHHHHHHSPPPSS-TTTHHHHHHHHHHHHHHHHHHHHHHHHHHHHTT-PPPHHHHHHHHHHHHHHHHHHHHHHHHT--HHHHHHHHHHHHHHHHHHHH--GGGHHHHHHHHHHHHHHTSHHHHHHHTTTPPPS---HHHHHHHHHHHHHHHHHHHHHHHHHHHHHTTS-SS--SHHHHHHHHHHHHHHHHHHHHHHHHHHHHHHHHHHHHTSS---SHHHHHHHHHHHHHTHHHHHHHHHHHHHHHHT---

Organism: NCBI:txid888049

Mean predicted aligned error: 12.16 Å

pLDDT: mean 85.13, std 6.27, range [56.41, 93.69]

Foldseek 3Di:
DVVLVVVLCVLLVVVLVVVVVVLVVVLVPDDPPDPPPVNLVSLVVLLVSLVVLVVVPVVDDDQLQDPSCLVSQLSNLVVNLVSVVSVVVNVQVVCVVVVHHDDPVNVVVVVVVSVVSNVLSNVCSVVRHDSVVSVVVCVVVLVQLLCLLPDDCVCVVVLVVVLVVQLCCLDQVVVCVVVVNDHDPDDDPVSNVVSVVSNVVSVVVVVLLVVLLVVLVVVADPDDDDSVSSSVSSVSSVVSSVVSVVVVVVVVVLLVLLLVLVPDPDQDDPVSVVSVVVCVVVVVVVCNVVVVVVVCVVVVVPD

Solvent-accessible surface area (backbone atoms only — not comparable to full-atom values): 16791 Å² total; per-residue (Å²): 110,70,67,58,53,54,49,38,41,59,66,51,40,42,69,60,57,51,54,51,53,51,51,54,50,53,61,70,72,49,67,88,86,81,50,70,68,58,53,56,53,53,48,51,50,48,39,53,50,35,52,51,48,52,54,50,55,67,69,64,72,74,55,45,72,41,75,86,39,39,63,32,51,52,52,44,52,57,50,52,50,57,40,49,52,52,43,50,54,51,50,51,55,56,34,43,75,72,74,44,77,81,53,70,69,56,54,51,51,53,52,52,50,52,53,49,50,46,54,51,47,51,50,17,43,75,76,33,48,55,54,69,58,49,52,54,47,48,68,54,50,49,56,51,32,34,50,56,27,66,61,51,79,82,51,47,63,57,54,52,50,50,50,51,52,52,46,40,68,47,38,71,65,38,56,21,56,78,55,74,68,49,80,77,93,76,78,60,67,69,56,57,49,52,25,52,48,54,47,51,51,53,52,52,52,52,50,51,52,53,54,17,49,59,60,20,59,80,75,41,72,91,77,63,86,48,74,67,43,26,39,50,30,12,49,45,33,52,51,32,39,52,53,48,53,54,50,49,53,52,49,51,52,50,51,50,51,46,58,52,57,73,73,47,97,69,94,75,55,72,66,55,54,49,49,51,51,53,36,52,76,75,47,54,61,65,50,50,60,56,50,51,48,54,52,33,50,74,71,64,68,67,124